Protein AF-A0A2N2LZJ3-F1 (afdb_monomer_lite)

Structure (mmCIF, N/CA/C/O backbone):
data_AF-A0A2N2LZJ3-F1
#
_entry.id   AF-A0A2N2LZJ3-F1
#
loop_
_atom_site.group_PDB
_atom_site.id
_atom_site.type_symbol
_atom_site.label_atom_id
_atom_site.label_alt_id
_atom_site.label_comp_id
_atom_site.label_asym_id
_atom_site.label_entity_id
_atom_site.label_seq_id
_atom_site.pdbx_PDB_ins_code
_atom_site.Cartn_x
_atom_site.Cartn_y
_atom_site.Cartn_z
_atom_site.occupancy
_atom_site.B_iso_or_equiv
_atom_site.auth_seq_id
_atom_site.auth_comp_id
_atom_site.auth_asym_id
_atom_site.auth_atom_id
_atom_site.pdbx_PDB_model_num
ATOM 1 N N . MET A 1 1 ? 9.318 -12.902 21.937 1.00 30.62 1 MET A N 1
ATOM 2 C CA . MET A 1 1 ? 8.867 -13.258 20.573 1.00 30.62 1 MET A CA 1
ATOM 3 C C . MET A 1 1 ? 8.802 -11.986 19.743 1.00 30.62 1 MET A C 1
ATOM 5 O O . MET A 1 1 ? 7.892 -11.193 19.946 1.00 30.62 1 MET A O 1
ATOM 9 N N . LYS A 1 2 ? 9.806 -11.729 18.895 1.00 26.00 2 LYS A N 1
ATOM 10 C CA . LYS A 1 2 ? 9.800 -10.577 17.982 1.00 26.00 2 LYS A CA 1
ATOM 11 C C . LYS A 1 2 ? 8.712 -10.824 16.934 1.00 26.00 2 LYS A C 1
ATOM 13 O O . LYS A 1 2 ? 8.798 -11.805 16.202 1.00 26.00 2 LYS A O 1
ATOM 18 N N . LYS A 1 3 ? 7.666 -9.994 16.919 1.00 29.44 3 LYS A N 1
ATOM 19 C CA . LYS A 1 3 ? 6.652 -9.993 15.860 1.00 29.44 3 LYS A CA 1
ATOM 20 C C . LYS A 1 3 ? 7.309 -9.401 14.611 1.00 29.44 3 LYS A C 1
ATOM 22 O O . LYS A 1 3 ? 7.290 -8.192 14.428 1.00 29.44 3 LYS A O 1
ATOM 27 N N . SER A 1 4 ? 7.982 -10.232 13.820 1.00 32.94 4 SER A N 1
ATOM 28 C CA . SER A 1 4 ? 8.489 -9.814 12.512 1.00 32.94 4 SER A CA 1
ATOM 29 C C . SER A 1 4 ? 7.298 -9.438 11.632 1.00 32.94 4 SER A C 1
ATOM 31 O O . SER A 1 4 ? 6.362 -10.229 11.509 1.00 32.94 4 SER A O 1
ATOM 33 N N . ALA A 1 5 ? 7.316 -8.233 11.061 1.00 38.62 5 ALA A N 1
ATOM 34 C CA . ALA A 1 5 ? 6.358 -7.828 10.043 1.00 38.62 5 ALA A CA 1
ATOM 35 C C . ALA A 1 5 ? 6.436 -8.833 8.885 1.00 38.62 5 ALA A C 1
ATOM 37 O O . ALA A 1 5 ? 7.501 -9.045 8.304 1.00 38.62 5 ALA A O 1
ATOM 38 N N . ILE A 1 6 ? 5.331 -9.519 8.600 1.00 35.53 6 ILE A N 1
ATOM 39 C CA . ILE A 1 6 ? 5.242 -10.413 7.448 1.00 35.53 6 ILE A CA 1
ATOM 40 C C . ILE A 1 6 ? 5.008 -9.509 6.239 1.00 35.53 6 ILE A C 1
ATOM 42 O O . ILE A 1 6 ? 3.894 -9.041 6.006 1.00 35.53 6 ILE A O 1
ATOM 46 N N . PHE A 1 7 ? 6.079 -9.231 5.498 1.00 42.28 7 PHE A N 1
ATOM 47 C CA . PHE A 1 7 ? 6.005 -8.551 4.211 1.00 42.28 7 PHE A CA 1
ATOM 48 C C . PHE A 1 7 ? 5.312 -9.481 3.214 1.00 42.28 7 PHE A C 1
ATOM 50 O O . PHE A 1 7 ? 5.803 -10.574 2.925 1.00 42.28 7 PHE A O 1
ATOM 57 N N . ILE A 1 8 ? 4.161 -9.064 2.689 1.00 44.47 8 ILE A N 1
ATOM 58 C CA . ILE A 1 8 ? 3.524 -9.773 1.581 1.00 44.47 8 ILE A CA 1
ATOM 59 C C . ILE A 1 8 ? 4.278 -9.361 0.327 1.00 44.47 8 ILE A C 1
ATOM 61 O O . ILE A 1 8 ? 4.000 -8.328 -0.284 1.00 44.47 8 ILE A O 1
ATOM 65 N N . VAL A 1 9 ? 5.250 -10.181 -0.050 1.00 41.03 9 VAL A N 1
ATOM 66 C CA . VAL A 1 9 ? 5.848 -10.097 -1.377 1.00 41.03 9 VAL A CA 1
ATOM 67 C C . VAL A 1 9 ? 4.832 -10.666 -2.336 1.00 41.03 9 VAL A C 1
ATOM 69 O O . VAL A 1 9 ? 4.668 -11.882 -2.448 1.00 41.03 9 VAL A O 1
ATOM 72 N N . LEU A 1 10 ? 4.105 -9.771 -2.998 1.00 42.38 10 LEU A N 1
ATOM 73 C CA . LEU A 1 10 ? 3.354 -10.184 -4.159 1.00 42.38 10 LEU A CA 1
ATOM 74 C C . LEU A 1 10 ? 4.367 -10.679 -5.178 1.00 42.38 10 LEU A C 1
ATOM 76 O O . LEU A 1 10 ? 5.249 -9.933 -5.598 1.00 42.38 10 LEU A O 1
ATOM 80 N N . LEU A 1 11 ? 4.239 -11.951 -5.549 1.00 28.22 11 LEU A N 1
ATOM 81 C CA . LEU A 1 11 ? 4.965 -12.522 -6.665 1.00 28.22 11 LEU A CA 1
ATOM 82 C C . LEU A 1 11 ? 4.785 -11.571 -7.853 1.00 28.22 11 LEU A C 1
ATOM 84 O O . LEU A 1 11 ? 3.661 -11.370 -8.325 1.00 28.22 11 LEU A O 1
ATOM 88 N N . VAL A 1 12 ? 5.885 -10.952 -8.282 1.00 32.00 12 VAL A N 1
ATOM 89 C CA . VAL A 1 12 ? 5.932 -10.092 -9.460 1.00 32.00 12 VAL A CA 1
ATOM 90 C C . VAL A 1 12 ? 5.654 -10.984 -10.660 1.00 32.00 12 VAL A C 1
ATOM 92 O O . VAL A 1 12 ? 6.551 -11.538 -11.289 1.00 32.00 12 VAL A O 1
ATOM 95 N N . ILE A 1 13 ? 4.375 -11.147 -10.983 1.00 25.27 13 ILE A N 1
ATOM 96 C CA . ILE A 1 13 ? 3.997 -11.351 -12.367 1.00 25.27 13 ILE A CA 1
ATOM 97 C C . ILE A 1 13 ? 4.307 -10.002 -12.992 1.00 25.27 13 ILE A C 1
ATOM 99 O O . ILE A 1 13 ? 3.636 -9.014 -12.689 1.00 25.27 13 ILE A O 1
ATOM 103 N N . ILE A 1 14 ? 5.361 -9.956 -13.807 1.00 30.16 14 ILE A N 1
ATOM 104 C CA . ILE A 1 14 ? 5.574 -8.877 -14.766 1.00 30.16 14 ILE A CA 1
ATOM 105 C C . ILE A 1 14 ? 4.326 -8.890 -15.645 1.00 30.16 14 ILE A C 1
ATOM 107 O O . ILE A 1 14 ? 4.243 -9.590 -16.652 1.00 30.16 14 ILE A O 1
ATOM 111 N N . SER A 1 15 ? 3.290 -8.187 -15.202 1.00 29.69 15 SER A N 1
ATOM 112 C CA . SER A 1 15 ? 2.159 -7.885 -16.040 1.00 29.69 15 SER A CA 1
ATOM 113 C C . SER A 1 15 ? 2.700 -6.850 -17.003 1.00 29.69 15 SER A C 1
ATOM 115 O O . SER A 1 15 ? 2.788 -5.667 -16.678 1.00 29.69 15 SER A O 1
ATOM 117 N N . LEU A 1 16 ? 3.075 -7.303 -18.199 1.00 33.31 16 LEU A N 1
ATOM 118 C CA . LEU A 1 16 ? 3.088 -6.471 -19.399 1.00 33.31 16 LEU A CA 1
ATOM 119 C C . LEU A 1 16 ? 1.630 -6.078 -19.700 1.00 33.31 16 LEU A C 1
ATOM 121 O O . LEU A 1 16 ? 1.021 -6.483 -20.684 1.00 33.31 16 LEU A O 1
ATOM 125 N N . GLY A 1 17 ? 1.024 -5.356 -18.760 1.00 34.50 17 GLY A N 1
ATOM 126 C CA . GLY A 1 17 ? -0.342 -4.893 -18.785 1.00 34.50 17 GLY A CA 1
ATOM 127 C C . GLY A 1 17 ? -0.338 -3.472 -19.300 1.00 34.50 17 GLY A C 1
ATOM 128 O O . GLY A 1 17 ? -0.057 -2.529 -18.560 1.00 34.50 17 GLY A O 1
ATOM 129 N N . ILE A 1 18 ? -0.663 -3.323 -20.581 1.00 39.66 18 ILE A N 1
ATOM 130 C CA . ILE A 1 18 ? -0.984 -2.036 -21.192 1.00 39.66 18 ILE A CA 1
ATOM 131 C C . ILE A 1 18 ? -2.097 -1.401 -20.346 1.00 39.66 18 ILE A C 1
ATOM 133 O O . ILE A 1 18 ? -3.174 -1.976 -20.175 1.00 39.66 18 ILE A O 1
ATOM 137 N N . CYS A 1 19 ? -1.789 -0.240 -19.764 1.00 38.62 19 CYS A N 1
ATOM 138 C CA . CYS A 1 19 ? -2.655 0.512 -18.863 1.00 38.62 19 CYS A CA 1
ATOM 139 C C . CYS A 1 19 ? -4.078 0.653 -19.431 1.00 38.62 19 CYS A C 1
ATOM 141 O O . CYS A 1 19 ? -4.266 1.064 -20.573 1.00 38.62 19 CYS A O 1
ATOM 143 N N . GLY A 1 20 ? -5.083 0.349 -18.607 1.00 34.31 20 GLY A N 1
ATOM 144 C CA . GLY A 1 20 ? -6.505 0.477 -18.940 1.00 34.31 20 GLY A CA 1
ATOM 145 C C . GLY A 1 20 ? -7.045 1.912 -19.006 1.00 34.31 20 GLY A C 1
ATOM 146 O O . GLY A 1 20 ? -8.253 2.076 -19.124 1.00 34.31 20 GLY A O 1
ATOM 147 N N . CYS A 1 21 ? -6.198 2.945 -18.963 1.00 36.59 21 CYS A N 1
ATOM 148 C CA . CYS A 1 21 ? -6.614 4.334 -19.168 1.00 36.59 21 CYS A CA 1
ATOM 149 C C . CYS A 1 21 ? -6.271 4.767 -20.604 1.00 36.59 21 CYS A C 1
ATOM 151 O O . CYS A 1 21 ? -5.111 5.060 -20.892 1.00 36.59 21 CYS A O 1
ATOM 153 N N . SER A 1 22 ? -7.304 4.766 -21.459 1.00 35.78 22 SER A N 1
ATOM 154 C CA . SER A 1 22 ? -7.345 5.084 -22.902 1.00 35.78 22 SER A CA 1
ATOM 155 C C . SER A 1 22 ? -6.406 4.266 -23.806 1.00 35.78 22 SER A C 1
ATOM 157 O O . SER A 1 22 ? -5.248 4.593 -24.055 1.00 35.78 22 SER A O 1
ATOM 159 N N . ARG A 1 23 ? -6.966 3.187 -24.368 1.00 43.72 23 ARG A N 1
ATOM 160 C CA . ARG A 1 23 ? -6.301 2.207 -25.243 1.00 43.72 23 ARG A CA 1
ATOM 161 C C . ARG A 1 23 ? -5.871 2.714 -26.634 1.00 43.72 23 ARG A C 1
ATOM 163 O O . ARG A 1 23 ? -5.398 1.896 -27.413 1.00 43.72 23 ARG A O 1
ATOM 170 N N . GLU A 1 24 ? -5.954 4.007 -26.957 1.00 47.53 24 GLU A N 1
ATOM 171 C CA . GLU A 1 24 ? -5.620 4.490 -28.315 1.00 47.53 24 GLU A CA 1
ATOM 172 C C . GLU A 1 24 ? -4.422 5.463 -28.409 1.00 47.53 24 GLU A C 1
ATOM 174 O O . GLU A 1 24 ? -3.717 5.431 -29.423 1.00 47.53 24 GLU A O 1
ATOM 179 N N . ASP A 1 25 ? -4.049 6.190 -27.341 1.00 56.59 25 ASP A N 1
ATOM 180 C CA . ASP A 1 25 ? -3.093 7.316 -27.469 1.00 56.59 25 ASP A CA 1
ATOM 181 C C . ASP A 1 25 ? -1.733 7.164 -26.757 1.00 56.59 25 ASP A C 1
ATOM 183 O O . ASP A 1 25 ? -0.805 7.931 -27.019 1.00 56.59 25 ASP A O 1
ATOM 187 N N . LYS A 1 26 ? -1.533 6.161 -25.887 1.00 71.00 26 LYS A N 1
ATOM 188 C CA . LYS A 1 26 ? -0.294 6.020 -25.080 1.00 71.00 26 LYS A CA 1
ATOM 189 C C . LYS A 1 26 ? 0.661 4.936 -25.584 1.00 71.00 26 LYS A C 1
ATOM 191 O O . LYS A 1 26 ? 1.179 4.136 -24.812 1.00 71.00 26 LYS A O 1
ATOM 196 N N . LYS A 1 27 ? 0.937 4.932 -26.890 1.00 84.12 27 LYS A N 1
ATOM 197 C CA . LYS A 1 27 ? 1.732 3.885 -27.567 1.00 84.12 27 LYS A CA 1
ATOM 198 C C . LYS A 1 27 ? 3.169 3.745 -27.041 1.00 84.12 27 LYS A C 1
ATOM 200 O O . LYS A 1 27 ? 3.757 2.689 -27.187 1.00 84.12 27 LYS A O 1
ATOM 205 N N . TYR A 1 28 ? 3.740 4.782 -26.431 1.00 85.44 28 TYR A N 1
ATOM 206 C CA . TYR A 1 28 ? 5.143 4.804 -25.988 1.00 85.44 28 TYR A CA 1
ATOM 207 C C . TYR A 1 28 ? 5.313 4.783 -24.462 1.00 85.44 28 TYR A C 1
ATOM 209 O O . TYR A 1 28 ? 6.366 5.173 -23.961 1.00 85.44 28 TYR A O 1
ATOM 217 N N . VAL A 1 29 ? 4.279 4.387 -23.715 1.00 83.69 29 VAL A N 1
ATOM 218 C CA . VAL A 1 29 ? 4.305 4.394 -22.248 1.00 83.69 29 VAL A CA 1
ATOM 219 C C . VAL A 1 29 ? 4.218 2.967 -21.728 1.00 83.69 29 VAL A C 1
ATOM 221 O O . VAL A 1 29 ? 3.220 2.281 -21.933 1.00 83.69 29 VAL A O 1
ATOM 224 N N . PHE A 1 30 ? 5.248 2.561 -20.993 1.00 83.81 30 PHE A N 1
ATOM 225 C CA . PHE A 1 30 ? 5.346 1.260 -20.342 1.00 83.81 30 PHE A CA 1
ATOM 226 C C . PHE A 1 30 ? 5.603 1.459 -18.852 1.00 83.81 30 PHE A C 1
ATOM 228 O O . PHE A 1 30 ? 6.149 2.482 -18.439 1.00 83.81 30 PHE A O 1
A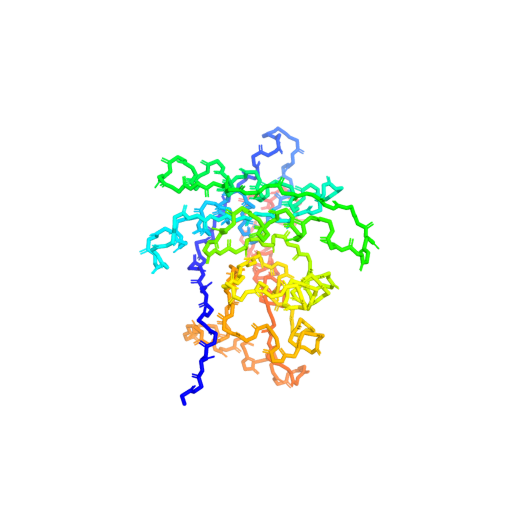TOM 235 N N . ARG A 1 31 ? 5.202 0.482 -18.042 1.00 78.94 31 ARG A N 1
ATOM 236 C CA . ARG A 1 31 ? 5.458 0.460 -16.602 1.00 78.94 31 ARG A CA 1
ATOM 237 C C . ARG A 1 31 ? 5.948 -0.924 -16.195 1.00 78.94 31 ARG A C 1
ATOM 239 O O . ARG A 1 31 ? 5.493 -1.915 -16.758 1.00 78.94 31 ARG A O 1
ATOM 246 N N . SER A 1 32 ? 6.862 -0.970 -15.235 1.00 83.06 32 SER A N 1
ATOM 247 C CA . SER A 1 32 ? 7.347 -2.200 -14.595 1.00 83.06 32 SER A CA 1
ATOM 248 C C . SER A 1 32 ? 6.547 -2.556 -13.338 1.00 83.06 32 SER A C 1
ATOM 250 O O . SER A 1 32 ? 6.473 -3.722 -12.961 1.00 83.06 32 SER A O 1
ATOM 252 N N . CYS A 1 33 ? 5.925 -1.562 -12.700 1.00 78.88 33 CYS A N 1
ATOM 253 C CA . CYS A 1 33 ? 5.065 -1.753 -11.540 1.00 78.88 33 CYS A CA 1
ATOM 254 C C . CYS A 1 33 ? 3.713 -2.382 -11.921 1.00 78.88 33 CYS A C 1
ATOM 256 O O . CYS A 1 33 ? 3.235 -2.261 -13.054 1.00 78.88 33 CYS A O 1
ATOM 258 N N . PHE A 1 34 ? 3.071 -3.039 -10.948 1.00 80.50 34 PHE A N 1
ATOM 259 C CA . PHE A 1 34 ? 1.686 -3.485 -11.099 1.00 80.50 34 PHE A CA 1
ATOM 260 C C . PHE A 1 34 ? 0.718 -2.292 -11.185 1.00 80.50 34 PHE A C 1
ATOM 262 O O . PHE A 1 34 ? 1.080 -1.145 -10.939 1.00 80.50 34 PHE A O 1
ATOM 269 N N . ILE A 1 35 ? -0.533 -2.567 -11.551 1.00 82.44 35 ILE A N 1
ATOM 270 C CA . ILE A 1 35 ? -1.595 -1.555 -11.590 1.00 82.44 35 ILE A CA 1
ATOM 271 C C . ILE A 1 35 ? -2.326 -1.472 -10.242 1.00 82.44 35 ILE A C 1
ATOM 273 O O . ILE A 1 35 ? -2.619 -2.500 -9.633 1.00 82.44 35 ILE A O 1
ATOM 277 N N . ASP A 1 36 ? -2.706 -0.270 -9.824 1.00 80.81 36 ASP A N 1
ATOM 278 C CA . ASP A 1 36 ? -3.405 -0.004 -8.556 1.00 80.81 36 ASP A CA 1
ATOM 279 C C . ASP A 1 36 ? -4.680 -0.862 -8.352 1.00 80.81 36 ASP A C 1
ATOM 281 O O . ASP A 1 36 ? -4.878 -1.410 -7.262 1.00 80.81 36 ASP A O 1
ATOM 285 N N . PRO A 1 37 ? -5.515 -1.127 -9.388 1.00 84.56 37 PRO A N 1
ATOM 286 C CA . PRO A 1 37 ? -6.649 -2.043 -9.257 1.00 84.56 37 PRO A CA 1
ATOM 287 C C . PRO A 1 37 ? -6.294 -3.462 -8.825 1.00 84.56 37 PRO A C 1
ATOM 289 O O . PRO A 1 37 ? -7.079 -4.139 -8.159 1.00 84.56 37 PRO A O 1
ATOM 292 N N . PHE A 1 38 ? -5.127 -3.946 -9.237 1.00 86.38 38 PHE A N 1
ATOM 293 C CA . PHE A 1 38 ? -4.663 -5.272 -8.863 1.00 86.38 38 PHE A CA 1
ATOM 294 C C . PHE A 1 38 ? -4.261 -5.304 -7.387 1.00 86.38 38 PHE A C 1
ATOM 296 O O . PHE A 1 38 ? -4.627 -6.230 -6.667 1.00 86.38 38 PHE A O 1
ATOM 303 N N . GLN A 1 39 ? -3.604 -4.252 -6.912 1.00 88.00 39 GLN A N 1
ATOM 304 C CA . GLN A 1 39 ? -3.197 -4.113 -5.521 1.00 88.00 39 GLN A CA 1
ATOM 305 C C . GLN A 1 39 ? -4.385 -4.059 -4.557 1.00 88.00 39 GLN A C 1
ATOM 307 O O . GLN A 1 39 ? -4.424 -4.837 -3.604 1.00 88.00 39 GLN A O 1
ATOM 312 N N . GLY A 1 40 ? -5.386 -3.213 -4.835 1.00 89.56 40 GLY A N 1
ATOM 313 C CA . GLY A 1 40 ? -6.602 -3.133 -4.017 1.00 89.56 40 GLY A CA 1
ATOM 314 C C . GLY A 1 40 ? -7.322 -4.484 -3.921 1.00 89.56 40 GLY A C 1
ATOM 315 O O . GLY A 1 40 ? -7.713 -4.912 -2.833 1.00 89.56 40 GLY A O 1
ATOM 316 N N . ARG A 1 41 ? -7.402 -5.222 -5.042 1.00 93.25 41 ARG A N 1
ATOM 317 C CA . ARG A 1 41 ? -7.967 -6.584 -5.091 1.00 93.25 41 ARG A CA 1
ATOM 318 C C . ARG A 1 41 ? -7.207 -7.573 -4.214 1.00 93.25 41 ARG A C 1
ATOM 320 O O . ARG A 1 41 ? -7.832 -8.407 -3.558 1.00 93.25 41 ARG A O 1
ATOM 327 N N . VAL A 1 42 ? -5.879 -7.529 -4.246 1.00 92.25 42 VAL A N 1
ATOM 328 C CA . VAL A 1 42 ? -5.041 -8.494 -3.529 1.00 92.25 42 VAL A CA 1
ATOM 329 C C . VAL A 1 42 ? -5.015 -8.196 -2.036 1.00 92.25 42 VAL A C 1
ATOM 331 O O . VAL A 1 42 ? -5.139 -9.125 -1.244 1.00 92.25 42 VAL A O 1
ATOM 334 N N . LEU A 1 43 ? -4.957 -6.922 -1.642 1.00 95.19 43 LEU A N 1
ATOM 335 C CA . LEU A 1 43 ? -5.081 -6.525 -0.239 1.00 95.19 43 LEU A CA 1
ATOM 336 C C . LEU A 1 43 ? -6.436 -6.943 0.343 1.00 95.19 43 LEU A C 1
ATOM 338 O O . LEU A 1 43 ? -6.474 -7.525 1.424 1.00 95.19 43 LEU A O 1
ATOM 342 N N . ALA A 1 44 ? -7.538 -6.736 -0.388 1.00 96.44 44 ALA A N 1
ATOM 343 C CA . ALA A 1 44 ? -8.865 -7.174 0.049 1.00 96.44 44 ALA A CA 1
ATOM 344 C C . ALA A 1 44 ? -8.923 -8.692 0.288 1.00 96.44 44 ALA A C 1
ATOM 346 O O . ALA A 1 44 ? -9.391 -9.139 1.337 1.00 96.44 44 ALA A O 1
ATOM 347 N N . LYS A 1 45 ? -8.389 -9.487 -0.650 1.00 94.81 45 LYS A N 1
ATOM 348 C CA . LYS A 1 45 ? -8.293 -10.944 -0.490 1.00 94.81 45 LYS A CA 1
ATOM 349 C C . LYS A 1 45 ? -7.394 -11.340 0.670 1.00 94.81 45 LYS A C 1
ATOM 351 O O . LYS A 1 45 ? -7.788 -12.183 1.457 1.00 94.81 45 LYS A O 1
ATOM 356 N N . PHE A 1 46 ? -6.234 -10.713 0.835 1.00 95.50 46 PHE A N 1
ATOM 357 C CA . PHE A 1 46 ? -5.330 -11.022 1.941 1.00 95.50 46 PHE A CA 1
ATOM 358 C C . PHE A 1 46 ? -6.008 -10.848 3.308 1.00 95.50 46 PHE A C 1
ATOM 360 O O . PHE A 1 46 ? -5.905 -11.715 4.178 1.00 95.50 46 PHE A O 1
ATOM 367 N N . VAL A 1 47 ? -6.751 -9.756 3.495 1.00 97.25 47 VAL A N 1
ATOM 368 C CA . VAL A 1 47 ? -7.469 -9.516 4.753 1.00 97.25 47 VAL A CA 1
ATOM 369 C C . VAL A 1 47 ? -8.516 -10.611 5.015 1.00 97.25 47 VAL A C 1
ATOM 371 O O . VAL A 1 47 ? -8.582 -11.139 6.126 1.00 97.25 47 VAL A O 1
ATOM 374 N N . LEU A 1 48 ? -9.284 -11.010 3.998 1.00 96.94 48 LEU A N 1
ATOM 375 C CA . LEU A 1 48 ? -10.333 -12.031 4.131 1.00 96.94 48 LEU A CA 1
ATOM 376 C C . LEU A 1 48 ? -9.781 -13.459 4.242 1.00 96.94 48 LEU A C 1
ATOM 378 O O . LEU A 1 48 ? -10.243 -14.254 5.062 1.00 96.94 48 LEU A O 1
ATOM 382 N N . ASP A 1 49 ? -8.787 -13.794 3.428 1.00 95.94 49 ASP A N 1
ATOM 383 C CA . ASP A 1 49 ? -8.317 -15.159 3.217 1.00 95.94 49 ASP A CA 1
ATOM 384 C C . ASP A 1 49 ? -7.165 -15.526 4.148 1.00 95.94 49 ASP A C 1
ATOM 386 O O . ASP A 1 49 ? -7.077 -16.681 4.567 1.00 95.94 49 ASP A O 1
ATOM 390 N N . ASN A 1 50 ? -6.310 -14.573 4.517 1.00 95.19 50 ASN A N 1
ATOM 391 C CA . ASN A 1 50 ? -5.151 -14.829 5.370 1.00 95.19 50 ASN A CA 1
ATOM 392 C C . ASN A 1 50 ? -5.371 -14.325 6.794 1.00 95.19 50 ASN A C 1
ATOM 394 O O . ASN A 1 50 ? -5.142 -15.080 7.736 1.00 95.19 50 ASN A O 1
ATOM 398 N N . LEU A 1 51 ? -5.840 -13.084 6.959 1.00 94.94 51 LEU A N 1
ATOM 399 C CA . LEU A 1 51 ? -6.101 -12.534 8.295 1.00 94.94 51 LEU A CA 1
ATOM 400 C C . LEU A 1 51 ? -7.453 -12.974 8.865 1.00 94.94 51 LEU A C 1
ATOM 402 O O . LEU A 1 51 ? -7.649 -12.910 10.076 1.00 94.94 51 LEU A O 1
ATOM 406 N N . LYS A 1 52 ? -8.366 -13.448 8.007 1.00 97.44 52 LYS A N 1
ATOM 407 C CA . LYS A 1 52 ? -9.720 -13.891 8.374 1.00 97.44 52 LYS A CA 1
ATOM 408 C C . LYS A 1 52 ? -10.555 -12.805 9.065 1.00 97.44 52 LYS A C 1
ATOM 410 O O . LYS A 1 52 ? -11.461 -13.126 9.831 1.00 97.44 52 LYS A O 1
ATOM 415 N N . LEU A 1 53 ? -10.278 -11.535 8.773 1.00 97.94 53 LEU A N 1
ATOM 416 C CA . LEU A 1 53 ? -11.012 -10.387 9.311 1.00 97.94 53 LEU A CA 1
ATOM 417 C C . LEU A 1 53 ? -12.109 -9.986 8.327 1.00 97.94 53 LEU A C 1
ATOM 419 O O . LEU A 1 53 ? -11.902 -10.069 7.119 1.00 97.94 53 LEU A O 1
ATOM 423 N N . LYS A 1 54 ? -13.280 -9.576 8.824 1.00 98.19 54 LYS A N 1
ATOM 424 C CA . LYS A 1 54 ? -14.457 -9.282 7.985 1.00 98.19 54 LYS A CA 1
ATOM 425 C C . LYS A 1 54 ? -14.972 -7.858 8.123 1.00 98.19 54 LYS A C 1
ATOM 427 O O . LYS A 1 54 ? -15.686 -7.408 7.235 1.00 98.19 54 LYS A O 1
ATOM 432 N N . LYS A 1 55 ? -14.606 -7.120 9.168 1.00 98.56 55 LYS A N 1
ATOM 433 C CA . LYS A 1 55 ? -14.950 -5.705 9.360 1.00 98.56 55 LYS A CA 1
ATOM 434 C C . LYS A 1 55 ? -13.708 -4.846 9.155 1.00 98.56 55 LYS A C 1
ATOM 436 O O . LYS A 1 55 ? -12.794 -4.885 9.971 1.00 98.56 55 LYS A O 1
ATOM 441 N N . ALA A 1 56 ? -13.672 -4.059 8.088 1.00 98.75 56 ALA A N 1
ATOM 442 C CA . ALA A 1 56 ? -12.574 -3.131 7.833 1.00 98.75 56 ALA A CA 1
ATOM 443 C C . ALA A 1 56 ? -13.070 -1.684 7.845 1.00 98.75 56 ALA A C 1
ATOM 445 O O . ALA A 1 56 ? -14.216 -1.406 7.498 1.00 98.75 56 ALA A O 1
ATOM 446 N N . ALA A 1 57 ? -12.203 -0.759 8.232 1.00 98.88 57 ALA A N 1
ATOM 447 C CA . ALA A 1 57 ? -12.396 0.666 7.996 1.00 98.88 57 ALA A CA 1
ATOM 448 C C . ALA A 1 57 ? -11.324 1.181 7.036 1.00 98.88 57 ALA A C 1
ATOM 450 O O . ALA A 1 57 ? -10.246 0.599 6.948 1.00 98.88 57 ALA A O 1
ATOM 451 N N . VAL A 1 58 ? -11.609 2.272 6.332 1.00 98.88 58 VAL A N 1
ATOM 452 C CA . VAL A 1 58 ? -10.665 2.914 5.410 1.00 98.88 58 VAL A CA 1
ATOM 453 C C . VAL A 1 58 ? -10.5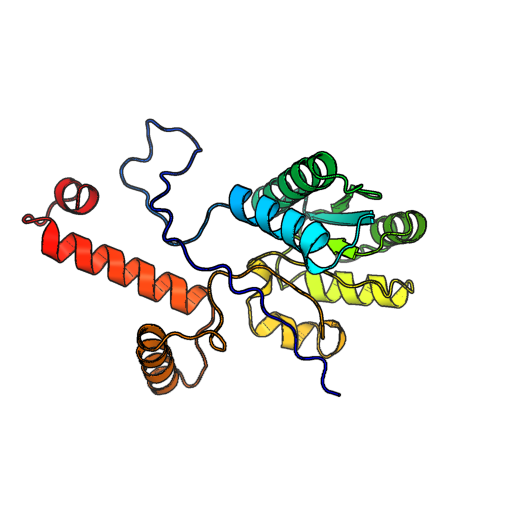63 4.396 5.745 1.00 98.88 58 VAL A C 1
ATOM 455 O O . VAL A 1 58 ? -11.582 5.038 6.005 1.00 98.88 58 VAL A O 1
ATOM 458 N N . LEU A 1 59 ? -9.341 4.927 5.723 1.00 98.81 59 LEU A N 1
ATOM 459 C CA . LEU A 1 59 ? -9.059 6.361 5.756 1.00 98.81 59 LEU A CA 1
ATOM 460 C C . LEU A 1 59 ? -8.114 6.699 4.603 1.00 98.81 59 LEU A C 1
ATOM 462 O O . LEU A 1 59 ? -7.003 6.169 4.561 1.00 98.81 59 LEU A O 1
ATOM 466 N N . TYR A 1 60 ? -8.534 7.576 3.693 1.00 98.62 60 TYR A N 1
ATOM 467 C CA . TYR A 1 60 ? -7.753 7.915 2.500 1.00 98.62 60 TYR A CA 1
ATOM 468 C C . TYR A 1 60 ? -7.806 9.404 2.135 1.00 98.62 60 TYR A C 1
ATOM 470 O O . TYR A 1 60 ? -8.748 10.110 2.503 1.00 98.62 60 TYR A O 1
ATOM 478 N N . ASP A 1 61 ? -6.784 9.874 1.417 1.00 98.31 61 ASP A N 1
ATOM 479 C CA . ASP A 1 61 ? -6.737 11.232 0.865 1.00 98.31 61 ASP A CA 1
ATOM 480 C C . ASP A 1 61 ? -7.654 11.327 -0.357 1.00 98.31 61 ASP A C 1
ATOM 482 O O . ASP A 1 61 ? -7.424 10.664 -1.370 1.00 98.31 61 ASP A O 1
ATOM 486 N N . VAL A 1 62 ? -8.690 12.158 -0.278 1.00 97.75 62 VAL A N 1
ATOM 487 C CA . VAL A 1 62 ? -9.642 12.353 -1.379 1.00 97.75 62 VAL A CA 1
ATOM 488 C C . VAL A 1 62 ? -9.059 13.179 -2.528 1.00 97.75 62 VAL A C 1
ATOM 490 O O . VAL A 1 62 ? -9.553 13.082 -3.649 1.00 97.75 62 VAL A O 1
ATOM 493 N N . ALA A 1 63 ? -8.019 13.980 -2.273 1.00 96.94 63 ALA A N 1
ATOM 494 C CA . ALA A 1 63 ? -7.364 14.797 -3.293 1.00 96.94 63 ALA A CA 1
ATOM 495 C C . ALA A 1 63 ? -6.359 13.997 -4.142 1.00 96.94 63 ALA A C 1
ATOM 497 O O . ALA A 1 63 ? -5.945 14.457 -5.208 1.00 96.94 63 ALA A O 1
ATOM 498 N N . SER A 1 64 ? -5.979 12.795 -3.694 1.00 96.44 64 SER A N 1
ATOM 499 C CA . SER A 1 64 ? -5.075 11.895 -4.407 1.00 96.44 64 SER A CA 1
ATOM 500 C C . SER A 1 64 ? -5.855 10.819 -5.162 1.00 96.44 64 SER A C 1
ATOM 502 O O . SER A 1 64 ? -6.422 9.904 -4.563 1.00 96.44 64 SER A O 1
ATOM 504 N N . GLU A 1 65 ? -5.821 10.872 -6.497 1.00 93.38 65 GLU A N 1
ATOM 505 C CA . GLU A 1 65 ? -6.420 9.834 -7.353 1.00 93.38 65 GLU A CA 1
ATOM 506 C C . GLU A 1 65 ? -5.812 8.443 -7.098 1.00 93.38 65 GLU A C 1
ATOM 508 O O . GLU A 1 65 ? -6.512 7.438 -7.205 1.00 93.38 65 GLU A O 1
ATOM 513 N N . TYR A 1 66 ? -4.534 8.379 -6.702 1.00 93.56 66 TYR A N 1
ATOM 514 C CA . TYR A 1 66 ? -3.871 7.132 -6.308 1.00 93.56 66 TYR A CA 1
ATOM 515 C C . TYR A 1 66 ? -4.495 6.551 -5.025 1.00 93.56 66 TYR A C 1
ATOM 517 O O . TYR A 1 66 ? -4.961 5.410 -5.033 1.00 93.56 66 TYR A O 1
ATOM 525 N N . ASN A 1 67 ? -4.591 7.342 -3.946 1.00 96.38 67 ASN A N 1
ATOM 526 C CA . ASN A 1 67 ? -5.146 6.864 -2.671 1.00 96.38 67 ASN A CA 1
ATOM 527 C C . ASN A 1 67 ? -6.624 6.482 -2.841 1.00 96.38 67 ASN A C 1
ATOM 529 O O . ASN A 1 67 ? -7.056 5.413 -2.401 1.00 96.38 67 ASN A O 1
ATOM 533 N N . LYS A 1 68 ? -7.395 7.349 -3.511 1.00 96.88 68 LYS A N 1
ATOM 534 C CA . LYS A 1 68 ? -8.822 7.156 -3.773 1.00 96.88 68 LYS A CA 1
ATOM 535 C C . LYS A 1 68 ? -9.085 5.914 -4.620 1.00 96.88 68 LYS A C 1
ATOM 537 O O . LYS A 1 68 ? -9.899 5.081 -4.225 1.00 96.88 68 LYS A O 1
ATOM 542 N N . GLY A 1 69 ? -8.376 5.749 -5.738 1.00 95.50 69 GLY A N 1
ATOM 543 C CA . GLY A 1 69 ? -8.574 4.612 -6.635 1.00 95.50 69 GLY A CA 1
ATOM 544 C C . GLY A 1 69 ? -8.340 3.271 -5.936 1.00 95.50 69 GLY A C 1
ATOM 545 O O . GLY A 1 69 ? -9.136 2.342 -6.078 1.00 95.50 69 GLY A O 1
ATOM 546 N N . ILE A 1 70 ? -7.294 3.173 -5.111 1.00 96.25 70 ILE A N 1
ATOM 547 C CA . ILE A 1 70 ? -7.023 1.957 -4.333 1.00 96.25 70 ILE A CA 1
ATOM 548 C C . ILE A 1 70 ? -8.093 1.742 -3.254 1.00 96.25 70 ILE A C 1
ATOM 550 O O . ILE A 1 70 ? -8.558 0.612 -3.082 1.00 96.25 70 ILE A O 1
ATOM 554 N N . ALA A 1 71 ? -8.499 2.795 -2.536 1.00 98.19 71 ALA A N 1
ATOM 555 C CA . ALA A 1 71 ? -9.522 2.719 -1.492 1.00 98.19 71 ALA A CA 1
ATOM 556 C C . ALA A 1 71 ? -10.867 2.206 -2.032 1.00 98.19 71 ALA A C 1
ATOM 558 O O . ALA A 1 71 ? -11.477 1.313 -1.435 1.00 98.19 71 ALA A O 1
ATOM 559 N N . GLU A 1 72 ? -11.314 2.741 -3.169 1.00 98.00 72 GLU A N 1
ATOM 560 C CA . GLU A 1 72 ? -12.572 2.362 -3.821 1.00 98.00 72 GLU A CA 1
ATOM 561 C C . GLU A 1 72 ? -12.547 0.902 -4.285 1.00 98.00 72 GLU A C 1
ATOM 563 O O . GLU A 1 72 ? -13.485 0.149 -4.018 1.00 98.00 72 GLU A O 1
ATOM 568 N N . ILE A 1 73 ? -11.443 0.465 -4.895 1.00 97.44 73 ILE A N 1
ATOM 569 C CA . ILE A 1 73 ? -11.299 -0.911 -5.385 1.00 97.44 73 ILE A CA 1
ATOM 570 C C . ILE A 1 73 ? -11.178 -1.901 -4.228 1.00 97.44 73 ILE A C 1
ATOM 572 O O . ILE A 1 73 ? -11.760 -2.987 -4.285 1.00 97.44 73 ILE A O 1
ATOM 576 N N . PHE A 1 74 ? -10.453 -1.541 -3.165 1.00 98.19 74 PHE A N 1
ATOM 577 C CA . PHE A 1 74 ? -10.415 -2.343 -1.947 1.00 98.19 74 PHE A CA 1
ATOM 578 C C . PHE A 1 74 ? -11.829 -2.530 -1.396 1.00 98.19 74 PHE A C 1
ATOM 580 O O . PHE A 1 74 ? -12.231 -3.667 -1.175 1.00 98.19 74 PHE A O 1
ATOM 587 N N . LYS A 1 75 ? -12.602 -1.445 -1.236 1.00 98.50 75 LYS A N 1
ATOM 588 C CA . LYS A 1 75 ? -13.987 -1.505 -0.752 1.00 98.50 75 LYS A CA 1
ATOM 589 C C . LYS A 1 75 ? -14.850 -2.421 -1.616 1.00 98.50 75 LYS A C 1
ATOM 591 O O . LYS A 1 75 ? -15.455 -3.347 -1.081 1.00 98.50 75 LYS A O 1
ATOM 596 N N . GLU A 1 76 ? -14.867 -2.190 -2.928 1.00 98.06 76 GLU A N 1
ATOM 597 C CA . GLU A 1 76 ? -15.673 -2.966 -3.874 1.00 98.06 76 GLU A CA 1
ATOM 598 C C . GLU A 1 76 ? -15.385 -4.467 -3.736 1.00 98.06 76 GLU A C 1
ATOM 600 O O . GLU A 1 76 ? -16.289 -5.281 -3.547 1.00 98.06 76 GLU A O 1
ATOM 605 N N . VAL A 1 77 ? -14.107 -4.839 -3.787 1.00 97.38 77 VAL A N 1
ATOM 606 C CA . VAL A 1 77 ? -13.689 -6.243 -3.784 1.00 97.38 77 VAL A CA 1
ATOM 607 C C . VAL A 1 77 ? -13.904 -6.866 -2.412 1.00 97.38 77 VAL A C 1
ATOM 609 O O . VAL A 1 77 ? -14.347 -8.010 -2.323 1.00 97.38 77 VAL A O 1
ATOM 612 N N . TYR A 1 78 ? -13.607 -6.137 -1.341 1.00 98.12 78 TYR A N 1
ATOM 613 C CA . TYR A 1 78 ? -13.775 -6.623 0.020 1.00 98.12 78 TYR A CA 1
ATOM 614 C C . TYR A 1 78 ? -15.247 -6.936 0.318 1.00 98.12 78 TYR A C 1
ATOM 616 O O . TYR A 1 78 ? -15.551 -8.020 0.815 1.00 98.12 78 TYR A O 1
ATOM 624 N N . GLU A 1 79 ? -16.167 -6.047 -0.068 1.00 98.31 79 GLU A N 1
ATOM 625 C CA . GLU A 1 79 ? -17.613 -6.242 0.107 1.00 98.31 79 GLU A CA 1
ATOM 626 C C . GLU A 1 79 ? -18.161 -7.365 -0.788 1.00 98.31 79 GLU A C 1
ATOM 628 O O . GLU A 1 79 ? -18.902 -8.225 -0.309 1.00 98.31 79 GLU A O 1
ATOM 633 N N . GLN A 1 80 ? -17.729 -7.443 -2.055 1.00 97.81 80 GLN A N 1
ATOM 634 C CA . GLN A 1 80 ? -18.102 -8.537 -2.968 1.00 97.81 80 GLN A CA 1
ATOM 635 C C . GLN A 1 80 ? -17.686 -9.925 -2.452 1.00 97.81 80 GLN A C 1
ATOM 637 O O . GLN A 1 80 ? -18.333 -10.919 -2.772 1.00 97.81 80 GLN A O 1
ATOM 642 N N . ASN A 1 81 ? -16.613 -10.008 -1.660 1.00 97.19 81 ASN A N 1
ATOM 643 C CA . ASN A 1 81 ? -16.079 -11.266 -1.129 1.00 97.19 81 ASN A CA 1
ATOM 644 C C . ASN A 1 81 ? -16.505 -11.524 0.333 1.00 97.19 81 ASN A C 1
ATOM 646 O O . ASN A 1 81 ? -15.921 -12.358 1.023 1.00 97.19 81 ASN A O 1
ATOM 650 N N . GLY A 1 82 ? -17.554 -10.842 0.809 1.00 96.25 82 GLY A N 1
ATOM 651 C CA . GLY A 1 82 ? -18.192 -11.114 2.103 1.00 96.25 82 GLY A CA 1
ATOM 652 C C . GLY A 1 82 ? -17.596 -10.366 3.299 1.00 96.25 82 GLY A C 1
ATOM 653 O O . GLY A 1 82 ? -17.999 -10.625 4.438 1.00 96.25 82 GLY A O 1
ATOM 654 N N . GLY A 1 83 ? -16.662 -9.445 3.058 1.00 98.44 83 GLY A N 1
ATOM 655 C CA . GLY A 1 83 ? -16.250 -8.429 4.019 1.00 98.44 83 GLY A CA 1
ATOM 656 C C . GLY A 1 83 ? -17.267 -7.290 4.126 1.00 98.44 83 GLY A C 1
ATOM 657 O O . GLY A 1 83 ? -18.243 -7.214 3.383 1.00 98.44 83 GLY A O 1
ATOM 658 N N . ARG A 1 84 ? -17.058 -6.393 5.087 1.00 98.62 84 ARG A N 1
ATOM 659 C CA . ARG A 1 84 ? -17.877 -5.200 5.325 1.00 98.62 84 ARG A CA 1
ATOM 660 C C . ARG A 1 84 ? -16.977 -4.008 5.609 1.00 98.62 84 ARG A C 1
ATOM 662 O O . ARG A 1 84 ? -16.150 -4.077 6.524 1.00 98.62 84 ARG A O 1
ATOM 669 N N . ILE A 1 85 ? -17.167 -2.916 4.871 1.00 98.75 85 ILE A N 1
ATOM 670 C CA . ILE A 1 85 ? -16.531 -1.637 5.187 1.00 98.75 85 ILE A CA 1
ATOM 671 C C . ILE A 1 85 ? -17.419 -0.884 6.177 1.00 98.75 85 ILE A C 1
ATOM 673 O O . ILE A 1 85 ? -18.472 -0.365 5.820 1.00 98.75 85 ILE A O 1
ATOM 677 N N . VAL A 1 86 ? -17.011 -0.855 7.446 1.00 98.69 86 VAL A N 1
ATOM 678 C CA . VAL A 1 86 ? -17.806 -0.266 8.540 1.00 98.69 86 VAL A CA 1
ATOM 679 C C . VAL A 1 86 ? -17.611 1.246 8.674 1.00 98.69 86 VAL A C 1
ATOM 681 O O . VAL A 1 86 ? -18.468 1.930 9.226 1.00 98.69 86 VAL A O 1
ATOM 684 N N . ALA A 1 87 ? -16.512 1.777 8.137 1.00 98.75 87 ALA A N 1
ATOM 685 C CA . ALA A 1 87 ? -16.261 3.207 7.995 1.00 98.75 87 ALA A CA 1
ATOM 686 C C . ALA A 1 87 ? -15.397 3.462 6.752 1.00 98.75 87 ALA A C 1
ATOM 688 O O . ALA A 1 87 ? -14.451 2.720 6.489 1.00 98.75 87 ALA A O 1
ATOM 689 N N . PHE A 1 88 ? -15.722 4.506 5.993 1.00 98.75 88 PHE A N 1
ATOM 690 C CA . PHE A 1 88 ? -15.017 4.890 4.768 1.00 98.75 88 PHE A CA 1
ATOM 691 C C . PHE A 1 88 ? -14.803 6.403 4.795 1.00 98.75 88 PHE A C 1
ATOM 693 O O . PHE A 1 88 ? -15.581 7.166 4.226 1.00 98.75 88 PHE A O 1
ATOM 700 N N . GLU A 1 89 ? -13.810 6.830 5.568 1.00 98.81 89 GLU A N 1
ATOM 701 C CA . GLU A 1 89 ? -13.562 8.238 5.861 1.00 98.81 89 GLU A CA 1
ATOM 702 C C . GLU A 1 89 ? -12.488 8.819 4.944 1.00 98.81 89 GLU A C 1
ATOM 704 O O . GLU A 1 89 ? -11.598 8.121 4.453 1.00 98.81 89 GLU A O 1
ATOM 709 N N . THR A 1 90 ? -12.557 10.131 4.759 1.00 98.56 90 THR A N 1
ATOM 710 C CA . THR A 1 90 ? -11.629 10.885 3.922 1.00 98.56 90 THR A CA 1
ATOM 711 C C . THR A 1 90 ? -10.935 11.984 4.707 1.00 98.56 90 THR A C 1
ATOM 713 O O . THR A 1 90 ? -11.502 12.564 5.640 1.00 98.56 90 THR A O 1
ATOM 716 N N . TYR A 1 91 ? -9.734 12.320 4.262 1.00 98.38 91 TYR A N 1
ATOM 717 C CA . TYR A 1 91 ? -9.027 13.555 4.593 1.00 98.38 91 TYR A CA 1
ATOM 718 C C . TYR A 1 91 ? -8.544 14.217 3.295 1.00 98.38 91 TYR A C 1
ATOM 720 O O . TYR A 1 91 ? -8.761 13.662 2.216 1.00 98.38 91 TYR A O 1
ATOM 728 N N . THR A 1 92 ? -7.927 15.395 3.380 1.00 97.50 92 THR A N 1
ATOM 729 C CA . THR A 1 92 ? -7.275 16.043 2.232 1.00 97.50 92 THR A CA 1
ATOM 730 C C . THR A 1 92 ? -5.775 16.209 2.464 1.00 97.50 92 THR A C 1
ATOM 732 O O . THR A 1 92 ? -5.323 16.354 3.601 1.00 97.50 92 THR A O 1
ATOM 735 N N . THR A 1 93 ? -4.988 16.224 1.387 1.00 93.06 93 THR A N 1
ATOM 736 C CA . THR A 1 93 ? -3.533 16.422 1.445 1.00 93.06 93 THR A CA 1
ATOM 737 C C . THR A 1 93 ? -3.145 17.575 2.378 1.00 93.06 93 THR A C 1
ATOM 739 O O . THR A 1 93 ? -3.694 18.674 2.289 1.00 93.06 93 THR A O 1
ATOM 742 N N . ASN A 1 94 ? -2.127 17.343 3.211 1.00 91.81 94 ASN A N 1
ATOM 743 C CA . ASN A 1 94 ? -1.596 18.257 4.235 1.00 91.81 94 ASN A CA 1
ATOM 744 C C . ASN A 1 94 ? -2.390 18.358 5.542 1.00 91.81 94 ASN A C 1
ATOM 746 O O . ASN A 1 94 ? -1.889 19.012 6.464 1.00 91.81 94 ASN A O 1
ATOM 750 N N . ASP A 1 95 ? -3.529 17.678 5.679 1.00 95.75 95 ASP A N 1
ATOM 751 C CA . ASP A 1 95 ? -4.202 17.560 6.972 1.00 95.75 95 ASP A CA 1
ATOM 752 C C . ASP A 1 95 ? -3.245 16.995 8.036 1.00 95.75 95 ASP A C 1
ATOM 754 O O . ASP A 1 95 ? -2.438 16.091 7.792 1.00 95.75 95 ASP A O 1
ATOM 758 N N . LYS A 1 96 ? -3.312 17.568 9.242 1.00 96.62 96 LYS A N 1
ATOM 759 C CA . LYS A 1 96 ? -2.501 17.159 10.406 1.00 96.62 96 LYS A CA 1
ATOM 760 C C . LYS A 1 96 ? -3.342 16.653 11.571 1.00 96.62 96 LYS A C 1
ATOM 762 O O . LYS A 1 96 ? -2.790 16.173 12.559 1.00 96.62 96 LYS A O 1
ATOM 767 N N . ASP A 1 97 ? -4.660 16.738 11.461 1.00 97.31 97 ASP A N 1
ATOM 768 C CA . ASP A 1 97 ? -5.600 16.258 12.462 1.00 97.31 97 ASP A CA 1
ATOM 769 C C . ASP A 1 97 ? -6.615 15.331 11.793 1.00 97.31 97 ASP A C 1
ATOM 771 O O . ASP A 1 97 ? -7.348 15.733 10.895 1.00 97.31 97 ASP A O 1
ATOM 775 N N . PHE A 1 98 ? -6.631 14.080 12.242 1.00 98.31 98 PHE A N 1
ATOM 776 C CA . PHE A 1 98 ? -7.510 13.017 11.768 1.00 98.31 98 PHE A CA 1
ATOM 777 C C . PHE A 1 98 ? -8.496 12.587 12.864 1.00 98.31 98 PHE A C 1
ATOM 779 O O . PHE A 1 98 ? -9.170 11.564 12.738 1.00 98.31 98 PHE A O 1
ATOM 786 N N . SER A 1 99 ? -8.566 13.320 13.981 1.00 97.56 99 SER A N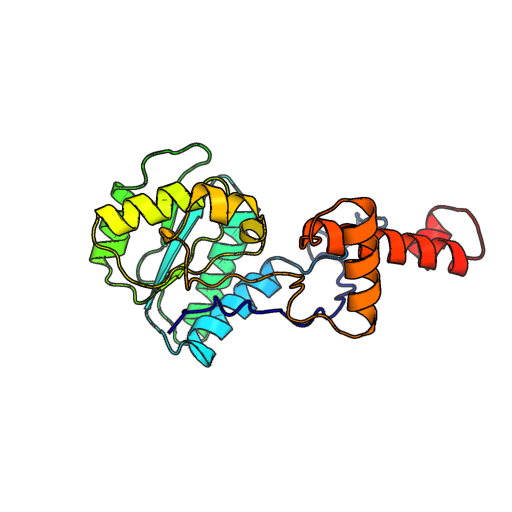 1
ATOM 787 C CA . SER A 1 99 ? -9.311 12.928 15.180 1.00 97.56 99 SER A CA 1
ATOM 788 C C . SER A 1 99 ? -10.800 12.701 14.918 1.00 97.56 99 SER A C 1
ATOM 790 O O . SER A 1 99 ? -11.377 11.754 15.457 1.00 97.56 99 SER A O 1
ATOM 792 N N . SER A 1 100 ? -11.420 13.514 14.059 1.00 98.31 100 SER A N 1
ATOM 793 C CA . SER A 1 100 ? -12.830 13.380 13.677 1.00 98.31 100 SER A CA 1
ATOM 794 C C . SER A 1 100 ? -13.090 12.065 12.936 1.00 98.31 100 SER A C 1
ATOM 796 O O . SER A 1 100 ? -13.933 11.263 13.351 1.00 98.31 100 SER A O 1
ATOM 798 N N . GLN A 1 101 ? -12.310 11.801 11.886 1.00 98.75 101 GLN A N 1
ATOM 799 C CA . GLN A 1 101 ? -12.381 10.586 11.078 1.00 98.75 101 GLN A CA 1
ATOM 800 C C . GLN A 1 101 ? -12.098 9.356 11.942 1.00 98.75 101 GLN A C 1
ATOM 802 O O . GLN A 1 101 ? -12.880 8.407 11.969 1.00 98.75 101 GLN A O 1
ATOM 807 N N . LEU A 1 102 ? -11.023 9.397 12.730 1.00 98.75 102 LEU A N 1
ATOM 808 C CA . LEU A 1 102 ? -10.623 8.304 13.610 1.00 98.75 102 LEU A CA 1
ATOM 809 C C . LEU A 1 102 ? -11.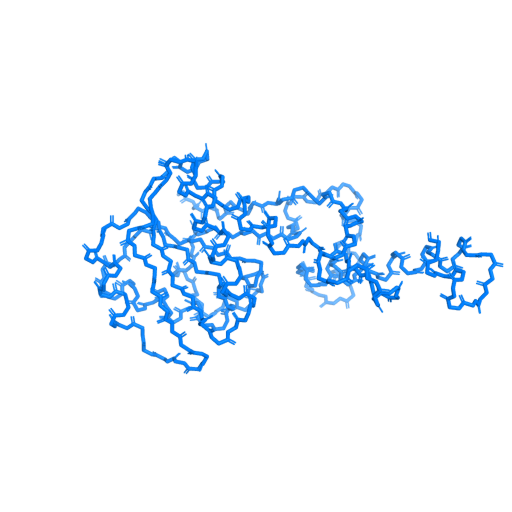645 8.041 14.721 1.00 98.75 102 LEU A C 1
ATOM 811 O O . LEU A 1 102 ? -11.865 6.891 15.088 1.00 98.75 102 LEU A O 1
ATOM 815 N N . THR A 1 103 ? -12.335 9.066 15.227 1.00 98.62 103 THR A N 1
ATOM 816 C CA . THR A 1 103 ? -13.426 8.884 16.197 1.00 98.62 103 THR A CA 1
ATOM 817 C C . THR A 1 103 ? -14.604 8.136 15.577 1.00 98.62 103 THR A C 1
ATOM 819 O O . THR A 1 103 ? -15.175 7.255 16.225 1.00 98.62 103 THR A O 1
ATOM 822 N N . LYS A 1 104 ? -14.973 8.444 14.327 1.00 98.75 104 LYS A N 1
ATOM 823 C CA . LYS A 1 104 ? -16.012 7.692 13.605 1.00 98.75 104 LYS A CA 1
ATOM 824 C C . LYS A 1 104 ? -15.569 6.258 13.329 1.00 98.75 104 LYS A C 1
ATOM 826 O O . LYS A 1 104 ? -16.326 5.336 13.614 1.00 98.75 104 LYS A O 1
ATOM 831 N N . ILE A 1 105 ? -14.328 6.071 12.874 1.00 98.81 105 ILE A N 1
ATOM 832 C CA . ILE A 1 105 ? -13.727 4.749 12.662 1.00 98.81 105 ILE A CA 1
ATOM 833 C C . ILE A 1 105 ? -13.765 3.932 13.955 1.00 98.81 105 ILE A C 1
ATOM 835 O O . ILE A 1 105 ? -14.227 2.799 13.941 1.00 98.81 105 ILE A O 1
ATOM 839 N N . LYS A 1 106 ? -13.374 4.511 15.096 1.00 98.56 106 LYS A N 1
ATOM 840 C CA . LYS A 1 106 ? -13.443 3.838 16.399 1.00 98.56 106 LYS A CA 1
ATOM 841 C C . LYS A 1 106 ? -14.869 3.413 16.754 1.00 98.56 106 LYS A C 1
ATOM 843 O O . LYS A 1 106 ? -15.071 2.291 17.203 1.00 98.56 106 LYS A O 1
ATOM 848 N N . LYS A 1 107 ? -15.857 4.294 16.559 1.00 98.50 107 LYS A N 1
ATOM 849 C CA . LYS A 1 107 ? -17.277 3.996 16.830 1.00 98.50 107 LYS A CA 1
ATOM 850 C C . LYS A 1 107 ? -17.827 2.875 15.945 1.00 98.50 107 LYS A C 1
ATOM 852 O O . LYS A 1 107 ? -18.740 2.179 16.373 1.00 98.50 107 LYS A O 1
ATOM 857 N N . ALA A 1 108 ? -17.286 2.715 14.740 1.00 98.56 108 ALA A N 1
ATOM 858 C CA . ALA A 1 108 ? -17.682 1.672 13.801 1.00 98.56 108 ALA A CA 1
ATOM 859 C C . ALA A 1 108 ? -17.114 0.278 14.140 1.00 98.56 108 ALA A C 1
ATOM 861 O O . ALA A 1 108 ? -17.496 -0.694 13.491 1.00 98.56 108 ALA A O 1
ATOM 862 N N . ASP A 1 109 ? -16.232 0.175 15.144 1.00 98.00 109 ASP A N 1
ATOM 863 C CA . ASP A 1 109 ? -15.668 -1.086 15.650 1.00 98.00 109 ASP A CA 1
ATOM 864 C C . ASP A 1 109 ? -15.096 -2.009 14.540 1.00 98.00 109 ASP A C 1
ATOM 866 O O . ASP A 1 109 ? -15.550 -3.151 14.363 1.00 98.00 109 ASP A O 1
ATOM 870 N N . PRO A 1 110 ? -14.133 -1.524 13.725 1.00 98.62 110 PRO A N 1
ATOM 871 C CA . PRO A 1 110 ? -13.463 -2.347 12.725 1.00 98.62 110 PRO A CA 1
ATOM 872 C C . PRO A 1 110 ? -12.546 -3.377 13.390 1.00 98.62 110 PRO A C 1
ATOM 874 O O . PRO A 1 110 ? -12.110 -3.200 14.518 1.00 98.62 110 PRO A O 1
ATOM 877 N N . GLU A 1 111 ? -12.190 -4.425 12.655 1.00 98.62 111 GLU A N 1
ATOM 878 C CA . GLU A 1 111 ? -11.151 -5.393 13.031 1.00 98.62 111 GLU A CA 1
ATOM 879 C C . GLU A 1 111 ? -9.786 -5.041 12.417 1.00 98.62 111 GLU A C 1
ATOM 881 O O . GLU A 1 111 ? -8.758 -5.544 12.863 1.00 98.62 111 GLU A O 1
ATOM 886 N N . ILE A 1 112 ? -9.771 -4.191 11.386 1.00 98.56 112 ILE A N 1
ATOM 887 C CA . ILE A 1 112 ? -8.575 -3.719 10.681 1.00 98.56 112 ILE A CA 1
ATOM 888 C C . ILE A 1 112 ? -8.837 -2.354 10.040 1.00 98.56 112 ILE A C 1
ATOM 890 O O . ILE A 1 112 ? -9.964 -2.059 9.631 1.00 98.56 112 ILE A O 1
ATOM 894 N N . ILE A 1 113 ? -7.800 -1.526 9.925 1.00 98.69 113 ILE A N 1
ATOM 895 C CA . ILE A 1 113 ? -7.881 -0.229 9.242 1.00 98.69 113 ILE A CA 1
ATOM 896 C C . ILE A 1 113 ? -6.954 -0.224 8.032 1.00 98.69 113 ILE A C 1
ATOM 898 O O . ILE A 1 113 ? -5.752 -0.452 8.158 1.00 98.69 113 ILE A O 1
ATOM 902 N N . PHE A 1 114 ? -7.514 0.066 6.863 1.00 98.69 114 PHE A N 1
ATOM 903 C CA . PHE A 1 114 ? -6.775 0.256 5.627 1.00 98.69 114 PHE A CA 1
ATOM 904 C C . PHE A 1 114 ? -6.425 1.732 5.414 1.00 98.69 114 PHE A C 1
ATOM 906 O O . PHE A 1 114 ? -7.292 2.606 5.471 1.00 98.69 114 PHE A O 1
ATOM 913 N N . LEU A 1 115 ? -5.146 1.988 5.151 1.00 98.31 115 LEU A N 1
ATOM 914 C CA . LEU A 1 115 ? -4.557 3.302 4.918 1.00 98.31 115 LEU A CA 1
ATOM 915 C C . LEU A 1 115 ? -3.765 3.279 3.595 1.00 98.31 115 LEU A C 1
ATOM 917 O O . LEU A 1 115 ? -2.541 3.104 3.621 1.00 98.31 115 LEU A O 1
ATOM 921 N N . PRO A 1 116 ? -4.416 3.448 2.427 1.00 97.06 116 PRO A N 1
ATOM 922 C CA . PRO A 1 116 ? -3.739 3.556 1.129 1.00 97.06 116 PRO A CA 1
ATOM 923 C C . PRO A 1 116 ? -3.054 4.924 0.958 1.00 97.06 116 PRO A C 1
ATOM 925 O O . PRO A 1 116 ? -3.271 5.621 -0.025 1.00 97.06 116 PRO A O 1
ATOM 928 N N . ASN A 1 117 ? -2.259 5.325 1.951 1.00 97.06 117 ASN A N 1
ATOM 929 C CA . ASN A 1 117 ? -1.708 6.667 2.101 1.00 97.06 117 ASN A CA 1
ATOM 930 C C . ASN A 1 117 ? -0.184 6.661 2.031 1.00 97.06 117 ASN A C 1
ATOM 932 O O . ASN A 1 117 ? 0.461 5.637 2.270 1.00 97.06 117 ASN A O 1
ATOM 936 N N . TYR A 1 118 ? 0.394 7.824 1.742 1.00 95.06 118 TYR A N 1
ATOM 937 C CA . TYR A 1 118 ? 1.838 7.977 1.637 1.00 95.06 118 TYR A CA 1
ATOM 938 C C . TYR A 1 118 ? 2.532 7.810 2.994 1.00 95.06 118 TYR A C 1
ATOM 940 O O . TYR A 1 118 ? 2.023 8.243 4.033 1.00 95.06 118 TYR A O 1
ATOM 948 N N . TYR A 1 119 ? 3.740 7.234 2.981 1.00 92.69 119 TYR A N 1
ATOM 949 C CA . TYR A 1 119 ? 4.553 6.997 4.183 1.00 92.69 119 TYR A CA 1
ATOM 950 C C . TYR A 1 119 ? 4.782 8.239 5.061 1.00 92.69 119 TYR A C 1
ATOM 952 O O . TYR A 1 119 ? 5.103 8.106 6.239 1.00 92.69 119 TYR A O 1
ATOM 960 N N . SER A 1 120 ? 4.662 9.444 4.501 1.00 93.44 120 SER A N 1
ATOM 961 C CA . SER A 1 120 ? 4.837 10.713 5.209 1.00 93.44 120 SER A CA 1
ATOM 962 C C . SER A 1 120 ? 3.633 11.101 6.080 1.00 93.44 120 SER A C 1
ATOM 964 O O . SER A 1 120 ? 3.792 11.875 7.023 1.00 93.44 120 SER A O 1
ATOM 966 N N . GLU A 1 121 ? 2.440 10.572 5.798 1.00 94.88 121 GLU A N 1
ATOM 967 C CA . GLU A 1 121 ? 1.186 10.914 6.491 1.00 94.88 121 GLU A CA 1
ATOM 968 C C . GLU A 1 121 ? 0.777 9.835 7.503 1.00 94.88 121 GLU A C 1
ATOM 970 O O . GLU A 1 121 ? 0.264 10.127 8.587 1.00 94.88 121 GLU A O 1
ATOM 975 N N . VAL A 1 122 ? 1.073 8.580 7.166 1.00 96.38 122 VAL A N 1
ATOM 976 C CA . VAL A 1 122 ? 0.738 7.373 7.932 1.00 96.38 122 VAL A CA 1
ATOM 977 C C . VAL A 1 122 ? 1.195 7.409 9.400 1.00 96.38 122 VAL A C 1
ATOM 979 O O . VAL A 1 122 ? 0.382 7.055 10.259 1.00 96.38 122 VAL A O 1
ATOM 982 N N . PRO A 1 123 ? 2.424 7.854 9.753 1.00 96.12 123 PRO A N 1
ATOM 983 C CA . PRO A 1 123 ? 2.867 7.901 11.147 1.00 96.12 123 PRO A CA 1
ATOM 984 C C . PRO A 1 123 ? 1.918 8.707 12.032 1.00 96.12 123 PRO A C 1
ATOM 986 O O . PRO A 1 123 ? 1.531 8.260 13.110 1.00 96.12 123 PRO A O 1
ATOM 989 N N . LEU A 1 124 ? 1.484 9.873 11.546 1.00 96.56 124 LEU A N 1
ATOM 990 C CA . LEU A 1 124 ? 0.609 10.765 12.294 1.00 96.56 124 LEU A CA 1
ATOM 991 C C . LEU A 1 124 ? -0.799 10.171 12.449 1.00 96.56 124 LEU A C 1
ATOM 993 O O . LEU A 1 124 ? -1.389 10.279 13.525 1.00 96.56 124 LEU A O 1
ATOM 997 N N . GLN A 1 125 ? -1.307 9.498 11.412 1.00 97.88 125 GLN A N 1
ATOM 998 C CA . GLN A 1 125 ? -2.596 8.796 11.434 1.00 97.88 125 GLN A CA 1
ATOM 999 C C . GLN A 1 125 ? -2.595 7.656 12.464 1.00 97.88 125 GLN A C 1
ATOM 1001 O O . GLN A 1 125 ? -3.494 7.582 13.304 1.00 97.88 125 GLN A O 1
ATOM 1006 N N . ILE A 1 126 ? -1.562 6.807 12.455 1.00 97.50 126 ILE A N 1
ATOM 1007 C CA . ILE A 1 126 ? -1.421 5.675 13.386 1.00 97.50 126 ILE A CA 1
ATOM 1008 C C . ILE A 1 126 ? -1.269 6.169 14.827 1.00 97.50 126 ILE A C 1
ATOM 1010 O O . ILE A 1 126 ? -1.978 5.697 15.718 1.00 97.50 126 ILE A O 1
ATOM 1014 N N . GLN A 1 127 ? -0.406 7.158 15.059 1.00 96.06 127 GLN A N 1
ATOM 1015 C CA . GLN A 1 127 ? -0.189 7.734 16.386 1.00 96.06 127 GLN A CA 1
ATOM 1016 C C . GLN A 1 127 ? -1.471 8.346 16.964 1.00 96.06 127 GLN A C 1
ATOM 1018 O O . GLN A 1 127 ? -1.794 8.148 18.137 1.00 96.06 127 GLN A O 1
ATOM 1023 N N . GLN A 1 128 ? -2.237 9.082 16.152 1.00 97.88 128 GLN A N 1
ATOM 1024 C CA . GLN A 1 128 ? -3.526 9.633 16.578 1.00 97.88 128 GLN A CA 1
ATOM 1025 C C . GLN A 1 128 ? -4.553 8.536 16.860 1.00 97.88 128 GLN A C 1
ATOM 1027 O O . GLN A 1 128 ? -5.247 8.598 17.876 1.00 97.88 128 GLN A O 1
ATOM 1032 N N . ALA A 1 129 ? -4.615 7.505 16.017 1.00 98.06 129 ALA A N 1
ATOM 1033 C CA . ALA A 1 129 ? -5.517 6.377 16.209 1.00 98.06 129 ALA A CA 1
ATOM 1034 C C . ALA A 1 129 ? -5.231 5.663 17.540 1.00 98.06 129 ALA A C 1
ATOM 1036 O O . ALA A 1 129 ? -6.145 5.429 18.335 1.00 98.06 129 ALA A O 1
ATOM 1037 N N . LYS A 1 130 ? -3.952 5.412 17.837 1.00 96.00 130 LYS A N 1
ATOM 1038 C CA . LYS A 1 130 ? -3.515 4.811 19.101 1.00 96.00 130 LYS A CA 1
ATOM 1039 C C . LYS A 1 130 ? -3.821 5.681 20.311 1.00 96.00 130 LYS A C 1
ATOM 1041 O O . LYS A 1 130 ? -4.319 5.157 21.305 1.00 96.00 130 LYS A O 1
ATOM 1046 N N . ARG A 1 131 ? -3.611 7.003 20.231 1.00 96.69 131 ARG A N 1
ATOM 1047 C CA . ARG A 1 131 ? -4.018 7.944 21.296 1.00 96.69 131 ARG A CA 1
ATOM 1048 C C . ARG A 1 131 ? -5.521 7.903 21.567 1.00 96.69 131 ARG A C 1
ATOM 1050 O O . ARG A 1 131 ? -5.938 8.051 22.711 1.00 96.69 131 ARG A O 1
ATOM 1057 N N . LEU A 1 132 ? -6.329 7.649 20.539 1.00 97.44 132 LEU A N 1
ATOM 1058 C CA . LEU A 1 132 ? -7.772 7.442 20.669 1.00 97.44 132 LEU A CA 1
ATOM 1059 C C . LEU A 1 132 ? -8.142 6.028 21.147 1.00 97.44 132 LEU A C 1
ATOM 1061 O O . LEU A 1 132 ? -9.326 5.743 21.315 1.00 97.44 132 LEU A O 1
ATOM 1065 N N . GLY A 1 133 ? -7.177 5.145 21.407 1.00 96.62 133 GLY A N 1
ATOM 1066 C CA . GLY A 1 133 ? -7.401 3.781 21.889 1.00 96.62 133 GLY A CA 1
ATOM 1067 C C . GLY A 1 133 ? -7.777 2.782 20.794 1.00 96.62 133 GLY A C 1
ATOM 1068 O O . GLY A 1 133 ? -8.352 1.742 21.099 1.00 96.62 133 GLY A O 1
ATOM 1069 N N . ILE A 1 134 ? -7.495 3.090 19.527 1.00 97.62 134 ILE A N 1
ATOM 1070 C CA . ILE A 1 134 ? -7.623 2.139 18.421 1.00 97.62 134 ILE A CA 1
ATOM 1071 C C . ILE A 1 134 ? -6.385 1.234 18.428 1.00 97.62 134 ILE A C 1
ATOM 1073 O O . ILE A 1 134 ? -5.262 1.707 18.257 1.00 97.62 134 ILE A O 1
ATOM 1077 N N . THR A 1 135 ? -6.586 -0.067 18.635 1.00 93.69 135 THR A N 1
ATOM 1078 C CA . THR A 1 135 ? -5.503 -1.059 18.795 1.00 93.69 135 THR A CA 1
ATOM 1079 C C . THR A 1 135 ? -5.484 -2.138 17.714 1.00 93.69 135 THR A C 1
ATOM 1081 O O . THR A 1 135 ? -4.617 -3.013 17.732 1.00 93.69 135 THR A O 1
ATOM 1084 N N . VAL A 1 136 ? -6.428 -2.082 16.775 1.00 96.50 136 VAL A N 1
ATOM 1085 C CA . VAL A 1 136 ? -6.523 -3.020 15.653 1.00 96.50 136 VAL A CA 1
ATOM 1086 C C . VAL A 1 136 ? -5.316 -2.898 14.718 1.00 96.50 136 VAL A C 1
ATOM 1088 O O . VAL A 1 136 ? -4.666 -1.848 14.688 1.00 96.50 136 VAL A O 1
ATOM 1091 N N . PRO A 1 137 ? -4.971 -3.956 13.962 1.00 96.00 137 PRO A N 1
ATOM 1092 C CA . PRO A 1 137 ? -3.928 -3.867 12.951 1.00 96.00 137 PRO A CA 1
ATOM 1093 C C . PRO A 1 137 ? -4.256 -2.819 11.881 1.00 96.00 137 PRO A C 1
ATOM 1095 O O . PRO A 1 137 ? -5.420 -2.582 11.547 1.00 96.00 137 PRO A O 1
ATOM 1098 N N . PHE A 1 138 ? -3.203 -2.238 11.309 1.00 97.44 138 PHE A N 1
ATOM 1099 C CA . PHE A 1 138 ? -3.290 -1.409 10.114 1.00 97.44 138 PHE A CA 1
ATOM 1100 C C . PHE A 1 138 ? -2.738 -2.170 8.910 1.00 97.44 138 PHE A C 1
ATOM 1102 O O . PHE A 1 138 ? -1.868 -3.040 9.042 1.00 97.44 138 PHE A O 1
ATOM 1109 N N . ILE A 1 139 ? -3.255 -1.833 7.735 1.00 97.12 139 ILE A N 1
ATOM 1110 C CA . ILE A 1 139 ? -2.749 -2.310 6.453 1.00 97.12 139 ILE A CA 1
ATOM 1111 C C . ILE A 1 139 ? -2.579 -1.139 5.485 1.00 97.12 139 ILE A C 1
ATOM 1113 O O . ILE A 1 139 ? -3.378 -0.204 5.507 1.00 97.12 139 ILE A O 1
ATOM 1117 N N . GLY A 1 140 ? -1.533 -1.177 4.665 1.00 95.06 140 GLY A N 1
ATOM 1118 C CA . GLY A 1 140 ? -1.168 -0.114 3.732 1.00 95.06 140 GLY A CA 1
ATOM 1119 C C . GLY A 1 140 ? -0.952 -0.576 2.294 1.00 95.06 140 GLY A C 1
ATOM 1120 O O . GLY A 1 140 ? -0.992 -1.769 1.978 1.00 95.06 140 GLY A O 1
ATOM 1121 N N . ALA A 1 141 ? -0.715 0.403 1.427 1.00 93.12 141 ALA A N 1
ATOM 1122 C CA . ALA A 1 141 ? -0.321 0.210 0.034 1.00 93.12 141 ALA A CA 1
ATOM 1123 C C . ALA A 1 141 ? 1.217 0.247 -0.124 1.00 93.12 141 ALA A C 1
ATOM 1125 O O . ALA A 1 141 ? 1.958 0.373 0.847 1.00 93.12 141 ALA A O 1
ATOM 1126 N N . ASP A 1 142 ? 1.705 0.136 -1.355 1.00 90.75 142 ASP A N 1
ATOM 1127 C CA . ASP A 1 142 ? 3.126 0.146 -1.739 1.00 90.75 142 ASP A CA 1
ATOM 1128 C C . ASP A 1 142 ? 3.834 1.441 -1.352 1.00 90.75 142 ASP A C 1
ATOM 1130 O O . ASP A 1 142 ? 5.002 1.403 -0.976 1.00 90.75 142 ASP A O 1
ATOM 1134 N N . ALA A 1 143 ? 3.107 2.558 -1.268 1.00 90.62 143 ALA A N 1
ATOM 1135 C CA . ALA A 1 143 ? 3.633 3.822 -0.760 1.00 90.62 143 ALA A CA 1
ATOM 1136 C C . ALA A 1 143 ? 4.164 3.769 0.692 1.00 90.62 143 ALA A C 1
ATOM 1138 O O . ALA A 1 143 ? 4.766 4.742 1.148 1.00 90.62 143 ALA A O 1
ATOM 1139 N N . TRP A 1 144 ? 3.965 2.665 1.424 1.00 91.38 144 TRP A N 1
ATOM 1140 C CA . TRP A 1 144 ? 4.570 2.407 2.737 1.00 91.38 144 TRP A CA 1
ATOM 1141 C C . TRP A 1 144 ? 6.004 1.861 2.663 1.00 91.38 144 TRP A C 1
ATOM 1143 O O . TRP A 1 144 ? 6.704 1.890 3.671 1.00 91.38 144 TRP A O 1
ATOM 1153 N N . GLY A 1 145 ? 6.459 1.385 1.498 1.00 85.19 145 GLY A N 1
ATOM 1154 C CA . GLY A 1 145 ? 7.727 0.662 1.310 1.00 85.19 145 GLY A CA 1
ATOM 1155 C C . GLY A 1 145 ? 9.010 1.447 1.603 1.00 85.19 145 GLY A C 1
ATOM 1156 O O . GLY A 1 145 ? 10.099 0.875 1.580 1.00 85.19 145 GLY A O 1
ATOM 1157 N N . SER A 1 146 ? 8.905 2.736 1.928 1.00 84.00 146 SER A N 1
ATOM 1158 C CA . SER A 1 146 ? 10.045 3.582 2.275 1.00 84.00 146 SER A CA 1
ATOM 1159 C C . SER A 1 146 ? 10.625 3.249 3.652 1.00 84.00 146 SER A C 1
ATOM 1161 O O . SER A 1 146 ? 9.916 3.205 4.660 1.00 84.00 146 SER A O 1
ATOM 1163 N N . ALA A 1 147 ? 11.955 3.149 3.730 1.00 81.38 147 ALA A N 1
ATOM 1164 C CA . ALA A 1 147 ? 12.674 3.012 4.999 1.00 81.38 147 ALA A CA 1
ATOM 1165 C C . ALA A 1 147 ? 12.429 4.190 5.967 1.00 81.38 147 ALA A C 1
ATOM 1167 O O . ALA A 1 147 ? 12.582 4.036 7.181 1.00 81.38 147 ALA A O 1
ATOM 1168 N N . GLU A 1 148 ? 12.028 5.359 5.454 1.00 86.81 148 GLU A N 1
ATOM 1169 C CA . GLU A 1 148 ? 11.667 6.518 6.275 1.00 86.81 148 GLU A CA 1
ATOM 1170 C C . GLU A 1 148 ? 10.401 6.279 7.106 1.00 86.81 148 GLU A C 1
ATOM 1172 O O . GLU A 1 148 ? 10.294 6.829 8.201 1.00 86.81 148 GLU A O 1
ATOM 1177 N N . LEU A 1 149 ? 9.475 5.417 6.659 1.00 88.81 149 LEU A N 1
ATOM 1178 C CA . LEU A 1 149 ? 8.253 5.117 7.413 1.00 88.81 149 LEU A CA 1
ATOM 1179 C C . LEU A 1 149 ? 8.583 4.617 8.821 1.00 88.81 149 LEU A C 1
ATOM 1181 O O . LEU A 1 149 ? 8.042 5.112 9.807 1.00 88.81 149 LEU A O 1
ATOM 1185 N N . ILE A 1 150 ? 9.510 3.662 8.919 1.00 86.50 150 ILE A N 1
ATOM 1186 C CA . ILE A 1 150 ? 9.916 3.071 10.198 1.00 86.50 150 ILE A CA 1
ATOM 1187 C C . ILE A 1 150 ? 10.642 4.096 11.074 1.00 86.50 150 ILE A C 1
ATOM 1189 O O . ILE A 1 150 ? 10.464 4.090 12.288 1.00 86.50 150 ILE A O 1
ATOM 1193 N N . LYS A 1 151 ? 11.406 5.025 10.486 1.00 88.25 151 LYS A N 1
ATOM 1194 C CA . LYS A 1 151 ? 12.045 6.112 11.247 1.00 88.25 151 LYS A CA 1
ATOM 1195 C C . LYS A 1 151 ? 11.017 7.076 11.839 1.00 88.25 151 LYS A C 1
ATOM 1197 O O . LYS A 1 151 ? 11.166 7.487 12.984 1.00 88.25 151 LYS A O 1
ATOM 1202 N N . LEU A 1 152 ? 9.985 7.425 11.069 1.00 90.94 152 LEU A N 1
ATOM 1203 C CA . LEU A 1 152 ? 8.946 8.372 11.482 1.00 90.94 152 LEU A CA 1
ATOM 1204 C C . LEU A 1 152 ? 7.936 7.754 12.456 1.00 90.94 152 LEU A C 1
ATOM 1206 O O . LEU A 1 152 ? 7.476 8.416 13.384 1.00 90.94 152 LEU A O 1
ATOM 1210 N N . CYS A 1 153 ? 7.573 6.494 12.233 1.00 88.12 153 CYS A N 1
ATOM 1211 C CA . CYS A 1 153 ? 6.560 5.792 13.013 1.00 88.12 153 CYS A CA 1
ATOM 1212 C C . CYS A 1 153 ? 7.146 5.058 14.230 1.00 88.12 153 CYS A C 1
ATOM 1214 O O . CYS A 1 153 ? 6.448 4.819 15.216 1.00 88.12 153 CYS A O 1
ATOM 1216 N N . GLY A 1 154 ? 8.432 4.702 14.183 1.00 87.00 154 GLY A N 1
ATOM 1217 C CA . GLY A 1 154 ? 9.094 3.915 15.217 1.00 87.00 154 GLY A CA 1
ATOM 1218 C C . GLY A 1 154 ? 8.394 2.576 15.459 1.00 87.00 154 GLY A C 1
ATOM 1219 O O . GLY A 1 154 ? 7.788 1.994 14.558 1.00 87.00 154 GLY A O 1
ATOM 1220 N N . ALA A 1 155 ? 8.417 2.126 16.715 1.00 87.25 155 ALA A N 1
ATOM 1221 C CA . ALA A 1 155 ? 7.763 0.888 17.145 1.00 87.25 155 ALA A CA 1
ATOM 1222 C C . ALA A 1 155 ? 6.232 0.913 16.981 1.00 87.25 155 ALA A C 1
ATOM 1224 O O . ALA A 1 155 ? 5.566 -0.108 17.157 1.00 87.25 155 ALA A O 1
ATOM 1225 N N . GLU A 1 156 ? 5.632 2.069 16.672 1.00 87.44 156 GLU A N 1
ATOM 1226 C CA . GLU A 1 156 ? 4.192 2.136 16.488 1.00 87.44 156 GLU A CA 1
ATOM 1227 C C . GLU A 1 156 ? 3.719 1.486 15.189 1.00 87.44 156 GLU A C 1
ATOM 1229 O O . GLU A 1 156 ? 2.565 1.069 15.149 1.00 87.44 156 GLU A O 1
ATOM 1234 N N . CYS A 1 157 ? 4.577 1.338 14.180 1.00 86.44 157 CYS A N 1
ATOM 1235 C CA . CYS A 1 157 ? 4.228 0.648 12.936 1.00 86.44 157 CYS A CA 1
ATOM 1236 C C . CYS A 1 157 ? 4.562 -0.853 12.949 1.00 86.44 157 CYS A C 1
ATOM 1238 O O . CYS A 1 157 ? 4.322 -1.549 11.960 1.00 86.44 157 CYS A O 1
ATOM 1240 N N . ASP A 1 158 ? 5.101 -1.373 14.055 1.00 87.06 158 ASP A N 1
ATOM 1241 C CA . ASP A 1 158 ? 5.519 -2.769 14.144 1.00 87.06 158 ASP A CA 1
ATOM 1242 C C . ASP A 1 158 ? 4.325 -3.731 14.051 1.00 87.06 158 ASP A C 1
ATOM 1244 O O . ASP A 1 158 ? 3.334 -3.623 14.779 1.00 87.06 158 ASP A O 1
ATOM 1248 N N . GLY A 1 159 ? 4.460 -4.744 13.191 1.00 85.06 159 GLY A N 1
ATOM 1249 C CA . GLY A 1 159 ? 3.470 -5.812 13.033 1.00 85.06 159 GLY A CA 1
ATOM 1250 C C . GLY A 1 159 ? 2.288 -5.474 12.121 1.00 85.06 159 GLY A C 1
ATOM 1251 O O . GLY A 1 159 ? 1.308 -6.220 12.118 1.00 85.06 159 GLY A O 1
ATOM 1252 N N . TYR A 1 160 ? 2.370 -4.381 11.361 1.00 92.06 160 TYR A N 1
ATOM 1253 C CA . TYR A 1 160 ? 1.412 -4.044 10.306 1.00 92.06 160 TYR A CA 1
ATOM 1254 C C . TYR A 1 160 ? 1.829 -4.598 8.945 1.00 92.06 160 TYR A C 1
ATOM 1256 O O . TYR A 1 160 ? 2.945 -5.088 8.764 1.00 92.06 160 TYR A O 1
ATOM 1264 N N . TYR A 1 161 ? 0.894 -4.550 7.999 1.00 91.81 161 TYR A N 1
ATOM 1265 C CA . TYR A 1 161 ? 1.037 -5.159 6.680 1.00 91.81 161 TYR A CA 1
ATOM 1266 C C . TYR A 1 161 ? 0.966 -4.096 5.594 1.00 91.81 161 TYR A C 1
ATOM 1268 O O . TYR A 1 161 ? 0.260 -3.104 5.733 1.00 91.81 161 TYR A O 1
ATOM 1276 N N . PHE A 1 162 ? 1.635 -4.324 4.476 1.00 92.69 162 PHE A N 1
ATOM 1277 C CA . PHE A 1 162 ? 1.404 -3.563 3.258 1.00 92.69 162 PHE A CA 1
ATOM 1278 C C . PHE A 1 162 ? 1.767 -4.420 2.049 1.00 92.69 162 PHE A C 1
ATOM 1280 O O . PHE A 1 162 ? 2.525 -5.387 2.155 1.00 92.69 162 PHE A O 1
ATOM 1287 N N . SER A 1 163 ? 1.188 -4.095 0.901 1.00 90.81 163 SER A N 1
ATOM 1288 C CA . SER A 1 163 ? 1.589 -4.682 -0.380 1.00 90.81 163 SER A CA 1
ATOM 1289 C C . SER A 1 163 ? 2.864 -4.013 -0.882 1.00 90.81 163 SER A C 1
ATOM 1291 O O . SER A 1 163 ? 2.936 -2.793 -0.828 1.00 90.81 163 SER A O 1
ATOM 1293 N N . THR A 1 164 ? 3.802 -4.755 -1.461 1.00 86.88 164 THR A N 1
ATOM 1294 C CA . THR A 1 164 ? 4.975 -4.172 -2.132 1.00 86.88 164 THR A CA 1
ATOM 1295 C C . THR A 1 164 ? 5.354 -4.964 -3.381 1.00 86.88 164 THR A C 1
ATOM 1297 O O . THR A 1 164 ? 4.985 -6.132 -3.529 1.00 86.88 164 THR A O 1
ATOM 1300 N N . HIS A 1 165 ? 6.093 -4.317 -4.282 1.00 80.19 165 HIS A N 1
ATOM 1301 C CA . HIS A 1 165 ? 6.681 -4.926 -5.475 1.00 80.19 165 HIS A CA 1
ATOM 1302 C C . HIS A 1 165 ? 7.897 -5.797 -5.160 1.00 80.19 165 HIS A C 1
ATOM 1304 O O . HIS A 1 165 ? 8.278 -6.647 -5.960 1.00 80.19 165 HIS A O 1
ATOM 1310 N N . TYR A 1 166 ? 8.545 -5.556 -4.024 1.00 80.56 166 TYR A N 1
ATOM 1311 C CA . TYR A 1 166 ? 9.844 -6.126 -3.723 1.00 80.56 166 TYR A CA 1
ATOM 1312 C C . TYR A 1 166 ? 10.021 -6.260 -2.212 1.00 80.56 166 TYR A C 1
ATOM 1314 O O . TYR A 1 166 ? 9.768 -5.322 -1.464 1.00 80.56 166 TYR A O 1
ATOM 1322 N N . ALA A 1 167 ? 10.541 -7.402 -1.760 1.00 80.69 167 ALA A N 1
ATOM 1323 C CA . ALA A 1 167 ? 11.198 -7.455 -0.462 1.00 80.69 167 ALA A CA 1
ATOM 1324 C C . ALA A 1 167 ? 12.523 -8.197 -0.563 1.00 80.69 167 ALA A C 1
ATOM 1326 O O . ALA A 1 167 ? 12.603 -9.308 -1.093 1.00 80.69 167 ALA A O 1
ATOM 1327 N N . ALA A 1 168 ? 13.550 -7.581 0.016 1.00 77.44 168 ALA A N 1
ATOM 1328 C CA . ALA A 1 168 ? 14.897 -8.131 0.065 1.00 77.44 168 ALA A CA 1
ATOM 1329 C C . ALA A 1 168 ? 14.940 -9.507 0.748 1.00 77.44 168 ALA A C 1
ATOM 1331 O O . ALA A 1 168 ? 15.719 -10.371 0.349 1.00 77.44 168 ALA A O 1
ATOM 1332 N N . ASP A 1 169 ? 14.077 -9.724 1.741 1.00 75.81 169 ASP A N 1
ATOM 1333 C CA . ASP A 1 169 ? 14.038 -10.959 2.529 1.00 75.81 169 ASP A CA 1
ATOM 1334 C C . ASP A 1 169 ? 13.430 -12.145 1.764 1.00 75.81 169 ASP A C 1
ATOM 1336 O O . ASP A 1 169 ? 13.676 -13.295 2.118 1.00 75.81 169 ASP A O 1
ATOM 1340 N N . ALA A 1 170 ? 12.691 -11.885 0.681 1.00 77.25 170 ALA A N 1
ATOM 1341 C CA . ALA A 1 170 ? 12.165 -12.914 -0.218 1.00 77.25 170 ALA A CA 1
ATOM 1342 C C . ALA A 1 170 ? 13.002 -13.057 -1.502 1.00 77.25 170 ALA A C 1
ATOM 1344 O O . ALA A 1 170 ? 12.506 -13.532 -2.526 1.00 77.25 170 ALA A O 1
ATOM 1345 N N . ALA A 1 171 ? 14.262 -12.609 -1.481 1.00 76.75 171 ALA A N 1
ATOM 1346 C CA . ALA A 1 171 ? 15.111 -12.596 -2.663 1.00 76.75 171 ALA A CA 1
ATOM 1347 C C . ALA A 1 171 ? 15.333 -13.998 -3.246 1.00 76.75 171 ALA A C 1
ATOM 1349 O O . ALA A 1 171 ? 15.835 -14.909 -2.583 1.00 76.75 171 ALA A O 1
ATOM 1350 N N . THR A 1 172 ? 15.051 -14.129 -4.541 1.00 80.44 172 THR A N 1
ATOM 1351 C CA . THR A 1 172 ? 15.485 -15.279 -5.342 1.00 80.44 172 THR A CA 1
ATOM 1352 C C . THR A 1 172 ? 16.999 -15.235 -5.573 1.00 80.44 172 THR A C 1
ATOM 1354 O O . THR A 1 172 ? 17.634 -14.192 -5.392 1.00 80.44 172 THR A O 1
ATOM 1357 N N . GLU A 1 173 ? 17.596 -16.334 -6.046 1.00 78.56 173 GLU A N 1
ATOM 1358 C CA . GLU A 1 173 ? 19.023 -16.357 -6.417 1.00 78.56 173 GLU A CA 1
ATOM 1359 C C . GLU A 1 173 ? 19.390 -15.260 -7.431 1.00 78.56 173 GLU A C 1
ATOM 1361 O O . GLU A 1 173 ? 20.429 -14.611 -7.298 1.00 78.56 173 GLU A O 1
ATOM 1366 N N . ALA A 1 174 ? 18.508 -14.979 -8.397 1.00 75.31 174 ALA A N 1
ATOM 1367 C CA . ALA A 1 174 ? 18.708 -13.900 -9.362 1.00 75.31 174 ALA A CA 1
ATOM 1368 C C . ALA A 1 174 ? 18.720 -12.515 -8.684 1.00 75.31 174 ALA A C 1
ATOM 1370 O O . ALA A 1 174 ? 19.557 -11.667 -8.999 1.00 75.31 174 ALA A O 1
ATOM 1371 N N . THR A 1 175 ? 17.841 -12.302 -7.702 1.00 82.31 175 THR A N 1
ATOM 1372 C CA . THR A 1 175 ? 17.705 -11.032 -6.974 1.00 82.31 175 THR A CA 1
ATOM 1373 C C . THR A 1 175 ? 18.867 -10.787 -6.002 1.00 82.31 175 THR A C 1
ATOM 1375 O O . THR A 1 175 ? 19.281 -9.642 -5.814 1.00 82.31 175 THR A O 1
ATOM 1378 N N . LYS A 1 176 ? 19.468 -11.840 -5.425 1.00 86.81 176 LYS A N 1
ATOM 1379 C CA . LYS A 1 176 ? 20.610 -11.717 -4.493 1.00 86.81 176 LYS A CA 1
ATOM 1380 C C . LYS A 1 176 ? 21.796 -10.966 -5.101 1.00 86.81 176 LYS A C 1
ATOM 1382 O O . LYS A 1 176 ? 22.437 -10.173 -4.410 1.00 86.81 176 LYS A O 1
ATOM 1387 N N . LYS A 1 177 ? 22.068 -11.161 -6.398 1.00 89.06 177 LYS A N 1
ATOM 1388 C CA . LYS A 1 177 ? 23.151 -10.459 -7.107 1.00 89.06 177 LYS A CA 1
ATOM 1389 C C . LYS A 1 177 ? 22.903 -8.952 -7.187 1.00 89.06 177 LYS A C 1
ATOM 1391 O O . LYS A 1 177 ? 23.824 -8.174 -6.941 1.00 89.06 177 LYS A O 1
ATOM 1396 N N . PHE A 1 178 ? 21.672 -8.547 -7.501 1.00 89.50 178 PHE A N 1
ATOM 1397 C CA . PHE A 1 178 ? 21.276 -7.139 -7.504 1.00 89.50 178 PHE A CA 1
ATOM 1398 C C . PHE A 1 178 ? 21.444 -6.523 -6.111 1.00 89.50 178 PHE A C 1
ATOM 1400 O O . PHE A 1 178 ? 22.112 -5.501 -5.975 1.00 89.50 178 PHE A O 1
ATOM 1407 N N . ILE A 1 179 ? 20.938 -7.192 -5.070 1.00 90.88 179 ILE A N 1
ATOM 1408 C CA . ILE A 1 179 ? 21.031 -6.720 -3.680 1.00 90.88 179 ILE A CA 1
ATOM 1409 C C . ILE A 1 179 ? 22.487 -6.525 -3.254 1.00 90.88 179 ILE A C 1
ATOM 1411 O O . ILE A 1 179 ? 22.828 -5.485 -2.691 1.00 90.88 179 ILE A O 1
ATOM 1415 N N . ALA A 1 180 ? 23.351 -7.506 -3.527 1.00 91.44 180 ALA A N 1
ATOM 1416 C CA . ALA A 1 180 ? 24.768 -7.427 -3.188 1.00 91.44 180 ALA A CA 1
ATOM 1417 C C . ALA A 1 180 ? 25.469 -6.278 -3.931 1.00 91.44 180 ALA A C 1
ATOM 1419 O O . ALA A 1 180 ? 26.189 -5.497 -3.311 1.00 91.44 180 ALA A O 1
ATOM 1420 N N . GLY A 1 181 ? 25.224 -6.136 -5.239 1.00 92.69 181 GLY A N 1
ATOM 1421 C CA . GLY A 1 181 ? 25.797 -5.055 -6.044 1.00 92.69 181 GLY A CA 1
ATOM 1422 C C . GLY A 1 181 ? 25.319 -3.668 -5.609 1.00 92.69 181 GLY A C 1
ATOM 1423 O O . GLY A 1 181 ? 26.120 -2.738 -5.522 1.00 92.69 181 GLY A O 1
ATOM 1424 N N . TYR A 1 182 ? 24.034 -3.535 -5.277 1.00 93.25 182 TYR A N 1
ATOM 1425 C CA . TYR A 1 182 ? 23.463 -2.287 -4.782 1.00 93.25 182 TYR A CA 1
ATOM 1426 C C . TYR A 1 182 ? 24.065 -1.904 -3.426 1.00 93.25 182 TYR A C 1
ATOM 1428 O O . TYR A 1 182 ? 24.553 -0.786 -3.267 1.00 93.25 182 TYR A O 1
ATOM 1436 N N . LYS A 1 183 ? 24.139 -2.854 -2.482 1.00 93.31 183 LYS A N 1
ATOM 1437 C CA . LYS A 1 183 ? 24.785 -2.650 -1.175 1.00 93.31 183 LYS A CA 1
ATOM 1438 C C . LYS A 1 183 ? 26.250 -2.250 -1.308 1.00 93.31 183 LYS A C 1
ATOM 1440 O O . LYS A 1 183 ? 26.679 -1.322 -0.634 1.00 93.31 183 LYS A O 1
ATOM 1445 N N . ALA A 1 184 ? 27.007 -2.907 -2.186 1.00 95.50 184 ALA A N 1
ATOM 1446 C CA . ALA A 1 184 ? 28.415 -2.585 -2.405 1.00 95.50 184 ALA A CA 1
ATOM 1447 C C . ALA A 1 184 ? 28.620 -1.160 -2.948 1.00 95.50 184 ALA A C 1
ATOM 1449 O O . ALA A 1 184 ? 29.615 -0.520 -2.625 1.00 95.50 184 ALA A O 1
ATOM 1450 N N . LYS A 1 185 ? 27.682 -0.660 -3.762 1.00 95.38 185 LYS A N 1
ATOM 1451 C CA . LYS A 1 185 ? 27.778 0.664 -4.388 1.00 95.38 185 LYS A CA 1
ATOM 1452 C C . LYS A 1 185 ? 27.220 1.798 -3.526 1.00 95.38 185 LYS A C 1
ATOM 1454 O O . LYS A 1 185 ? 27.775 2.892 -3.548 1.00 95.38 185 LYS A O 1
ATOM 1459 N N . TYR A 1 186 ? 26.124 1.555 -2.811 1.00 92.81 186 TYR A N 1
ATOM 1460 C CA . TYR A 1 186 ? 25.348 2.598 -2.130 1.00 92.81 186 TYR A CA 1
ATOM 1461 C C . TYR A 1 186 ? 25.308 2.447 -0.604 1.00 92.81 186 TYR A C 1
ATOM 1463 O O . TYR A 1 186 ? 24.803 3.328 0.083 1.00 92.81 186 TYR A O 1
ATOM 1471 N N . GLY A 1 187 ? 25.830 1.347 -0.054 1.00 91.31 187 GLY A N 1
ATOM 1472 C CA . GLY A 1 187 ? 25.898 1.109 1.391 1.00 91.31 187 GLY A CA 1
ATOM 1473 C C . GLY A 1 187 ? 24.564 0.751 2.054 1.00 91.31 187 GLY A C 1
ATOM 1474 O O . GLY A 1 187 ? 24.524 0.543 3.264 1.00 91.31 187 GLY A O 1
ATOM 1475 N N . THR A 1 188 ? 23.472 0.649 1.293 1.00 88.06 188 THR A N 1
ATOM 1476 C CA . THR A 1 188 ? 22.124 0.362 1.804 1.00 88.06 188 THR A CA 1
ATOM 1477 C C . THR A 1 188 ? 21.486 -0.816 1.072 1.00 88.06 188 THR A C 1
ATOM 1479 O O . THR A 1 188 ? 21.865 -1.161 -0.047 1.00 88.06 188 THR A O 1
ATOM 1482 N N . THR A 1 189 ? 20.524 -1.484 1.716 1.00 87.06 189 THR A N 1
ATOM 1483 C CA . THR A 1 189 ? 19.653 -2.447 1.024 1.00 87.06 189 THR A CA 1
ATOM 1484 C C . THR A 1 189 ? 18.761 -1.671 0.048 1.00 87.06 189 THR A C 1
ATOM 1486 O O . THR A 1 189 ? 18.204 -0.659 0.472 1.00 87.06 189 THR A O 1
ATOM 1489 N N . PRO A 1 190 ? 18.613 -2.104 -1.219 1.00 86.94 190 PRO A N 1
ATOM 1490 C CA . PRO A 1 190 ? 17.685 -1.451 -2.137 1.00 86.94 190 PRO A CA 1
ATOM 1491 C C . PRO A 1 190 ? 16.254 -1.578 -1.614 1.00 86.94 190 PRO A C 1
ATOM 1493 O O . PRO A 1 190 ? 15.886 -2.636 -1.099 1.00 86.94 190 PRO A O 1
ATOM 1496 N N . ASP A 1 191 ? 15.480 -0.507 -1.750 1.00 83.38 191 ASP A N 1
ATOM 1497 C CA . ASP A 1 191 ? 14.031 -0.506 -1.568 1.00 83.38 191 ASP A CA 1
ATOM 1498 C C . ASP A 1 191 ? 13.322 -0.920 -2.870 1.00 83.38 191 ASP A C 1
ATOM 1500 O O . ASP A 1 191 ? 13.953 -1.301 -3.866 1.00 83.38 191 ASP A O 1
ATOM 1504 N N . ASP A 1 192 ? 11.994 -0.900 -2.852 1.00 83.00 192 ASP A N 1
ATOM 1505 C CA . ASP A 1 192 ? 11.181 -1.248 -4.012 1.00 83.00 192 ASP A CA 1
ATOM 1506 C C . ASP A 1 192 ? 11.349 -0.264 -5.173 1.00 83.00 192 ASP A C 1
ATOM 1508 O O . ASP A 1 192 ? 11.401 -0.696 -6.324 1.00 83.00 192 ASP A O 1
ATOM 1512 N N . VAL A 1 193 ? 11.538 1.028 -4.898 1.00 83.12 193 VAL A N 1
ATOM 1513 C CA . VAL A 1 193 ? 11.843 2.039 -5.919 1.00 83.12 193 VAL A CA 1
ATOM 1514 C C . VAL A 1 193 ? 13.160 1.719 -6.628 1.00 83.12 193 VAL A C 1
ATOM 1516 O O . VAL A 1 193 ? 13.224 1.751 -7.862 1.00 83.12 193 VAL A O 1
ATOM 1519 N N . ALA A 1 194 ? 14.210 1.365 -5.884 1.00 88.12 194 ALA A N 1
ATOM 1520 C CA . ALA A 1 194 ? 15.490 0.961 -6.455 1.00 88.12 194 ALA A CA 1
ATOM 1521 C C . ALA A 1 194 ? 15.364 -0.313 -7.304 1.00 88.12 194 ALA A C 1
ATOM 1523 O O . ALA A 1 194 ? 15.919 -0.371 -8.406 1.00 88.12 194 ALA A O 1
ATOM 1524 N N . ALA A 1 195 ? 14.620 -1.313 -6.822 1.00 88.44 195 ALA A N 1
ATOM 1525 C CA . ALA A 1 195 ? 14.372 -2.555 -7.552 1.00 88.44 195 ALA A CA 1
ATOM 1526 C C . ALA A 1 195 ? 13.584 -2.312 -8.853 1.00 88.44 195 ALA A C 1
ATOM 1528 O O . ALA A 1 195 ? 14.033 -2.707 -9.928 1.00 88.44 195 ALA A O 1
ATOM 1529 N N . LEU A 1 196 ? 12.471 -1.574 -8.791 1.00 87.75 196 LEU A N 1
ATOM 1530 C CA . LEU A 1 196 ? 11.662 -1.223 -9.962 1.00 87.75 196 LEU A CA 1
ATOM 1531 C C . LEU A 1 196 ? 12.445 -0.391 -10.976 1.00 87.75 196 LEU A C 1
ATOM 1533 O O . LEU A 1 196 ? 12.298 -0.581 -12.185 1.00 87.75 196 LEU A O 1
ATOM 1537 N N . THR A 1 197 ? 13.296 0.522 -10.508 1.00 88.94 197 THR A N 1
ATOM 1538 C CA . THR A 1 197 ? 14.167 1.306 -11.390 1.00 88.94 197 THR A CA 1
ATOM 1539 C C . THR A 1 197 ? 15.152 0.391 -12.109 1.00 88.94 197 THR A C 1
ATOM 1541 O O . THR A 1 197 ? 15.301 0.490 -13.328 1.00 88.94 197 THR A O 1
ATOM 1544 N N . TYR A 1 198 ? 15.785 -0.535 -11.385 1.00 89.69 198 TYR A N 1
ATOM 1545 C CA . TYR A 1 198 ? 16.709 -1.507 -11.964 1.00 89.69 198 TYR A CA 1
ATOM 1546 C C . TYR A 1 198 ? 16.036 -2.360 -13.048 1.00 89.69 198 TYR A C 1
ATOM 1548 O O . TYR A 1 198 ? 16.563 -2.458 -14.158 1.00 89.69 198 TYR A O 1
ATOM 1556 N N . ASP A 1 199 ? 14.843 -2.888 -12.771 1.00 89.31 199 ASP A N 1
ATOM 1557 C CA . ASP A 1 199 ? 14.080 -3.691 -13.729 1.00 89.31 199 ASP A CA 1
ATOM 1558 C C . ASP A 1 199 ? 13.614 -2.865 -14.933 1.00 89.31 199 ASP A C 1
ATOM 1560 O O . ASP A 1 199 ? 13.721 -3.318 -16.071 1.00 89.31 199 ASP A O 1
ATOM 1564 N N . SER A 1 200 ? 13.173 -1.621 -14.725 1.00 89.44 200 SER A N 1
ATOM 1565 C CA . SER A 1 200 ? 12.748 -0.728 -15.816 1.00 89.44 200 SER A CA 1
ATOM 1566 C C . SER A 1 200 ? 13.892 -0.430 -16.785 1.00 89.44 200 SER A C 1
ATOM 1568 O O . SER A 1 200 ? 13.718 -0.490 -18.004 1.00 89.44 200 SER A O 1
ATOM 1570 N N . PHE A 1 201 ? 15.086 -0.149 -16.255 1.00 90.50 201 PHE A N 1
ATOM 1571 C CA . PHE A 1 201 ? 16.279 0.024 -17.080 1.00 90.50 201 PHE A CA 1
ATOM 1572 C C . PHE A 1 201 ? 16.713 -1.286 -17.736 1.00 90.50 201 PHE A C 1
ATOM 1574 O O . PHE A 1 201 ? 17.137 -1.268 -18.890 1.00 90.50 201 PHE A O 1
ATOM 1581 N N . GLY A 1 202 ? 16.588 -2.416 -17.038 1.00 90.94 202 GLY A N 1
ATOM 1582 C CA . GLY A 1 202 ? 16.848 -3.744 -17.589 1.00 90.94 202 GLY A CA 1
ATOM 1583 C C . GLY A 1 202 ? 15.960 -4.061 -18.794 1.00 90.94 202 GLY A C 1
ATOM 1584 O O . GLY A 1 202 ? 16.471 -4.506 -19.823 1.00 90.94 202 GLY A O 1
ATOM 1585 N N . LEU A 1 203 ? 14.662 -3.763 -18.699 1.00 90.44 203 LEU A N 1
ATOM 1586 C CA . LEU A 1 203 ? 13.693 -3.913 -19.787 1.00 90.44 203 LEU A CA 1
ATOM 1587 C C . LEU A 1 203 ? 14.051 -3.024 -20.979 1.00 90.44 203 LEU A C 1
ATOM 1589 O O . LEU A 1 203 ? 14.179 -3.525 -22.094 1.00 90.44 203 LEU A O 1
ATOM 1593 N N . LEU A 1 204 ? 14.307 -1.732 -20.746 1.00 89.62 204 LEU A N 1
ATOM 1594 C CA . LEU A 1 204 ? 14.728 -0.812 -21.806 1.00 89.62 204 LEU A CA 1
ATOM 1595 C C . LEU A 1 204 ? 16.028 -1.277 -22.479 1.00 89.62 204 LEU A C 1
ATOM 1597 O O . LEU A 1 204 ? 16.156 -1.243 -23.701 1.00 89.62 204 LEU A O 1
ATOM 1601 N N . TRP A 1 205 ? 17.000 -1.728 -21.687 1.00 91.81 205 TRP A N 1
ATOM 1602 C CA . TRP A 1 205 ? 18.268 -2.242 -22.194 1.00 91.81 205 TRP A CA 1
ATOM 1603 C C . TRP A 1 205 ? 18.081 -3.499 -23.041 1.00 91.81 205 TRP A C 1
ATOM 1605 O O . TRP A 1 205 ? 18.768 -3.669 -24.048 1.00 91.81 205 TRP A O 1
ATOM 1615 N N . GLN A 1 206 ? 17.159 -4.380 -22.655 1.00 92.25 206 GLN A N 1
ATOM 1616 C CA . GLN A 1 206 ? 16.846 -5.568 -23.432 1.00 92.25 206 GLN A CA 1
ATOM 1617 C C . GLN A 1 206 ? 16.153 -5.206 -24.751 1.00 92.25 206 GLN A C 1
ATOM 1619 O O . GLN A 1 206 ? 16.621 -5.667 -25.791 1.00 92.25 206 GLN A O 1
A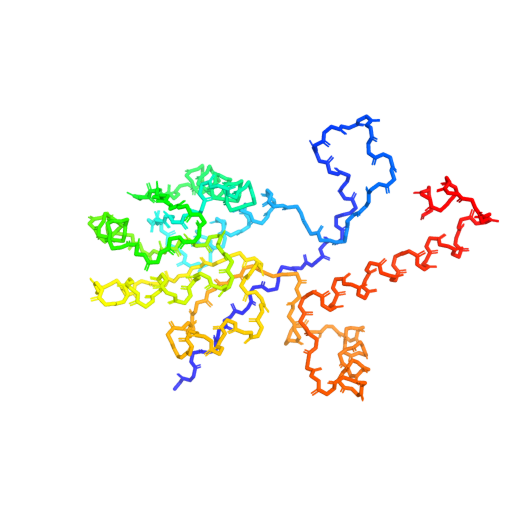TOM 1624 N N . ALA A 1 207 ? 15.154 -4.319 -24.724 1.00 91.06 207 ALA A N 1
ATOM 1625 C CA . ALA A 1 207 ? 14.472 -3.817 -25.919 1.00 91.06 207 ALA A CA 1
ATOM 1626 C C . ALA A 1 207 ? 15.456 -3.169 -26.911 1.00 91.06 207 ALA A C 1
ATOM 1628 O O . ALA A 1 207 ? 15.430 -3.446 -28.107 1.00 91.06 207 ALA A O 1
ATOM 1629 N N . LEU A 1 208 ? 16.417 -2.375 -26.420 1.00 91.12 208 LEU A N 1
ATOM 1630 C CA . LEU A 1 208 ? 17.462 -1.770 -27.257 1.00 91.12 208 LEU A CA 1
ATOM 1631 C C . LEU A 1 208 ? 18.364 -2.800 -27.957 1.00 91.12 208 LEU A C 1
ATOM 1633 O O . LEU A 1 208 ? 18.867 -2.521 -29.046 1.00 91.12 208 LEU A O 1
ATOM 1637 N N . LYS A 1 209 ? 18.591 -3.974 -27.354 1.00 93.06 209 LYS A N 1
ATOM 1638 C CA . LYS A 1 209 ? 19.369 -5.052 -27.988 1.00 93.06 209 LYS A CA 1
ATOM 1639 C C . LYS A 1 209 ? 18.561 -5.812 -29.033 1.00 93.06 209 LYS A C 1
ATOM 1641 O O . LYS A 1 209 ? 19.142 -6.269 -30.013 1.00 93.06 209 LYS A O 1
ATOM 1646 N N . THR A 1 210 ? 17.262 -5.988 -28.810 1.00 93.88 210 THR A N 1
ATOM 1647 C CA . THR A 1 210 ? 16.393 -6.830 -29.645 1.00 93.88 210 THR A CA 1
ATOM 1648 C C . THR A 1 210 ? 15.705 -6.065 -30.772 1.00 93.88 210 THR A C 1
ATOM 1650 O O . THR A 1 210 ? 15.390 -6.674 -31.788 1.00 93.88 210 THR A O 1
ATOM 1653 N N . ALA A 1 211 ? 15.552 -4.741 -30.657 1.00 89.88 211 ALA A N 1
ATOM 1654 C CA . ALA A 1 211 ? 14.880 -3.881 -31.637 1.00 89.88 211 ALA A CA 1
ATOM 1655 C C . ALA A 1 211 ? 15.441 -3.966 -33.067 1.00 89.88 211 ALA A C 1
ATOM 1657 O O . ALA A 1 211 ? 14.768 -3.595 -34.027 1.00 89.88 211 ALA A O 1
ATOM 1658 N N . GLY A 1 212 ? 16.697 -4.392 -33.240 1.00 84.56 212 GLY A N 1
ATOM 1659 C CA . GLY A 1 212 ? 17.363 -4.505 -34.545 1.00 84.56 212 GLY A CA 1
ATOM 1660 C C . GLY A 1 212 ? 17.679 -3.162 -35.223 1.00 84.56 212 GLY A C 1
ATOM 1661 O O . GLY A 1 212 ? 18.569 -3.097 -36.069 1.00 84.56 212 GLY A O 1
ATOM 1662 N N . LYS A 1 213 ? 17.005 -2.075 -34.827 1.00 89.50 213 LYS A N 1
ATOM 1663 C CA . LYS A 1 213 ? 17.232 -0.696 -35.270 1.00 89.50 213 LYS A CA 1
ATOM 1664 C C . LYS A 1 213 ? 17.153 0.269 -34.093 1.00 89.50 213 LYS A C 1
ATOM 1666 O O . LYS A 1 213 ? 16.404 0.074 -33.141 1.00 89.50 213 LYS A O 1
ATOM 1671 N N . LYS A 1 214 ? 17.934 1.347 -34.180 1.00 83.62 214 LYS A N 1
ATOM 1672 C CA . LYS A 1 214 ? 17.970 2.423 -33.179 1.00 83.62 214 LYS A CA 1
ATOM 1673 C C . LYS A 1 214 ? 16.931 3.499 -33.504 1.00 83.62 214 LYS A C 1
ATOM 1675 O O . LYS A 1 214 ? 17.284 4.658 -33.703 1.00 83.62 214 LYS A O 1
ATOM 1680 N N . ASP A 1 215 ? 15.665 3.108 -33.589 1.00 90.06 215 ASP A N 1
ATOM 1681 C CA . ASP A 1 215 ? 14.543 4.028 -33.781 1.00 90.06 215 ASP A CA 1
ATOM 1682 C C . ASP A 1 215 ? 13.451 3.810 -32.727 1.00 90.06 215 ASP A C 1
ATOM 1684 O O . ASP A 1 215 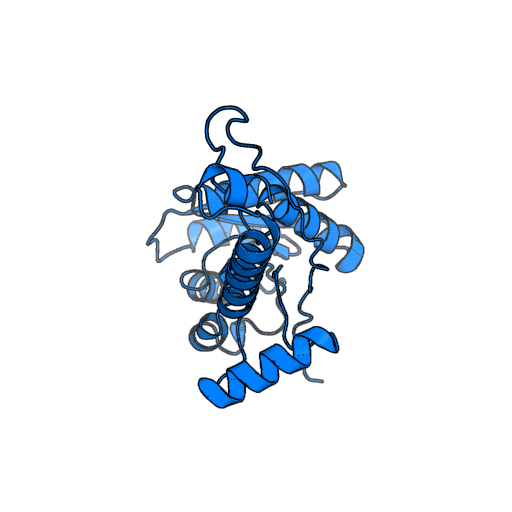? 13.339 2.746 -32.120 1.00 90.06 215 ASP A O 1
ATOM 1688 N N . ARG A 1 216 ? 12.657 4.858 -32.477 1.00 88.06 216 ARG A N 1
ATOM 1689 C CA . ARG A 1 216 ? 11.684 4.881 -31.375 1.00 88.06 216 ARG A CA 1
ATOM 1690 C C . ARG A 1 216 ? 10.633 3.784 -31.490 1.00 88.06 216 ARG A C 1
ATOM 1692 O O . ARG A 1 216 ? 10.178 3.297 -30.461 1.00 88.06 216 ARG A O 1
ATOM 1699 N N . GLN A 1 217 ? 10.220 3.434 -32.705 1.00 91.00 217 GLN A N 1
ATOM 1700 C CA . GLN A 1 217 ? 9.186 2.430 -32.891 1.00 91.00 217 GLN A CA 1
ATOM 1701 C C . GLN A 1 217 ? 9.764 1.025 -32.731 1.00 91.00 217 GLN A C 1
ATOM 1703 O O . GLN A 1 217 ? 9.181 0.230 -32.004 1.00 91.00 217 GLN A O 1
ATOM 1708 N N . ALA A 1 218 ? 10.923 0.742 -33.323 1.00 90.19 218 ALA A N 1
ATOM 1709 C CA . ALA A 1 218 ? 11.572 -0.553 -33.154 1.00 90.19 218 ALA A CA 1
ATOM 1710 C C . ALA A 1 218 ? 11.841 -0.874 -31.675 1.00 90.19 218 ALA A C 1
ATOM 1712 O O . ALA A 1 218 ? 11.630 -2.000 -31.248 1.00 90.19 218 ALA A O 1
ATOM 1713 N N . VAL A 1 219 ? 12.239 0.124 -30.876 1.00 89.25 219 VAL A N 1
ATOM 1714 C CA . VAL A 1 219 ? 12.438 -0.044 -29.423 1.00 89.25 219 VAL A CA 1
ATOM 1715 C C . VAL A 1 219 ? 11.122 -0.220 -28.663 1.00 89.25 219 VAL A C 1
ATOM 1717 O O . VAL A 1 219 ? 11.098 -0.910 -27.656 1.00 89.25 219 VAL A O 1
ATOM 1720 N N . ARG A 1 220 ? 10.027 0.396 -29.120 1.00 89.06 220 ARG A N 1
ATOM 1721 C CA . ARG A 1 220 ? 8.691 0.210 -28.531 1.00 89.06 220 ARG A CA 1
ATOM 1722 C C . ARG A 1 220 ? 8.138 -1.194 -28.797 1.00 89.06 220 ARG A C 1
ATOM 1724 O O . ARG A 1 220 ? 7.432 -1.728 -27.951 1.00 89.06 220 ARG A O 1
ATOM 1731 N N . ASP A 1 221 ? 8.386 -1.727 -29.990 1.00 89.38 221 ASP A N 1
ATOM 1732 C CA . ASP A 1 221 ? 7.841 -3.013 -30.444 1.00 89.38 221 ASP A CA 1
ATOM 1733 C C . ASP A 1 221 ? 8.615 -4.225 -29.896 1.00 89.38 221 ASP A C 1
ATOM 1735 O O . ASP A 1 221 ? 8.114 -5.347 -29.977 1.00 89.38 221 ASP A O 1
ATOM 1739 N N . ALA A 1 222 ? 9.818 -3.997 -29.365 1.00 86.94 222 ALA A N 1
ATOM 1740 C CA . ALA A 1 222 ? 10.748 -5.002 -28.855 1.00 86.94 222 ALA A CA 1
ATOM 1741 C C . ALA A 1 222 ? 10.589 -5.271 -27.353 1.00 86.94 222 ALA A C 1
ATOM 1743 O O . ALA A 1 222 ? 10.805 -6.444 -26.966 1.00 86.94 222 ALA A O 1
#

Secondary structure (DSSP, 8-state):
-------EE----------SS-TTT-TT---SSPPHHHHHHHHHHHHHHTS---EEEEEEETT-HHHHHHHHHHHHHHHHTT-EEEEEEEE-TT----HHHHHHHHHT--SEEEE---TTTHHHHHHHHHHTT--S-EEE-GGG--HHHHHHHGGGGTT-EEEES--GGG--HHHHHHHHHHHHHHSS---HHHHHHHHHHHHHHHHHHHSSSSSHHHHHH-

Sequence (222 aa):
MKKSAIFIVLLVIISLGICGCSREDKKYVFRSCFIDPFQGRVLAKFVLDNLKLKKAAVLYDVASEYNKGIAEIFKEVYEQNGGRIVAFETYTTNDKDFSSQLTKIKKADPEIIFLPNYYSEVPLQIQQAKRLGITVPFIGADAWGSAELIKLCGAECDGYYFSTHYAADAATEATKKFIAGYKAKYGTTPDDVAALTYDSFGLLWQALKTAGKKDRQAVRDA

Foldseek 3Di:
DALAADEPQDDPPQPQPDDPPDPPPPLQDGFRDDDLLVQLLVVLCCCCPPVVFAEEEEEFAPQDPSRVVSLVSNQVNNVVVRHDHLYYYYDHPPDQDCLVRLVSVVVSDGQEYEYQDALVRVLSVLVSNVVVVNDHAYEYEQNNQDPVSCVSNPCSNRHHYYHHNDDPVPDDPVRVVVQVVCCVVPVDGDTRVRVRVVVVVVLLVVLCVQLVDPDSVSSSVD

pLDDT: mean 85.84, std 18.73, range [25.27, 98.88]

Radius of gyration: 19.31 Å; chains: 1; bounding box: 47×35×57 Å